Protein 3R3P (pdb70)

Structure (mmCIF, N/CA/C/O backbone):
data_3R3P
#
_entry.id   3R3P
#
_cell.length_a   52.292
_cell.length_b   52.292
_cell.length_c   133.787
_cell.angle_alpha   90.00
_cell.angle_beta   90.00
_cell.angle_gamma   90.00
#
_symmetry.space_group_name_H-M   'P 43 21 2'
#
loop_
_entity.id
_entity.type
_entity.pdbx_description
1 polymer 'Mobile intron protein'
2 water water
#
loop_
_atom_site.group_PDB
_atom_site.id
_atom_site.type_symbol
_atom_site.label_atom_id
_atom_site.label_alt_id
_atom_site.label_comp_id
_atom_site.label_asym_id
_atom_site.label_entity_id
_atom_site.label_seq_id
_atom_site.pdbx_PDB_ins_code
_atom_site.Cartn_x
_atom_site.Cartn_y
_atom_site.Cartn_z
_atom_site.occupancy
_atom_site.B_iso_or_equiv
_atom_site.auth_seq_id
_atom_site.auth_comp_id
_atom_site.auth_asym_id
_atom_site.auth_atom_id
_atom_site.pdbx_PDB_model_num
ATOM 1 N N . THR A 1 6 ? 28.653 17.846 52.657 1.00 48.43 167 THR A N 1
ATOM 2 C CA . THR A 1 6 ? 27.252 17.787 53.057 1.00 54.80 167 THR A CA 1
ATOM 3 C C . THR A 1 6 ? 26.572 16.541 52.499 1.00 57.53 167 THR A C 1
ATOM 4 O O . THR A 1 6 ? 26.155 15.661 53.251 1.00 65.31 167 THR A O 1
ATOM 6 N N . THR A 1 7 ? 26.461 16.473 51.177 1.00 51.37 168 THR A N 1
ATOM 7 C CA . THR A 1 7 ? 25.852 15.323 50.519 1.00 36.42 168 THR A CA 1
ATOM 8 C C . THR A 1 7 ? 26.922 14.323 50.095 1.00 29.06 168 THR A C 1
ATOM 9 O O . THR A 1 7 ? 28.081 14.693 49.912 1.00 33.42 168 THR A O 1
ATOM 13 N N . PRO A 1 8 ? 26.536 13.048 49.946 1.00 28.80 169 PRO A N 1
ATOM 14 C CA . PRO A 1 8 ? 27.453 11.998 49.491 1.00 26.52 169 PRO A CA 1
ATOM 15 C C . PRO A 1 8 ? 28.223 12.394 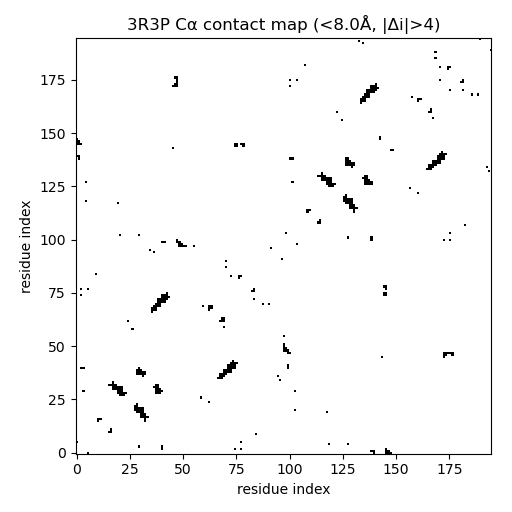48.232 1.00 23.98 169 PRO A C 1
ATOM 16 O O . PRO A 1 8 ? 29.444 12.250 48.194 1.00 25.75 169 PRO A O 1
ATOM 20 N N . GLU A 1 9 ? 27.520 12.888 47.218 1.00 24.53 170 GLU A N 1
ATOM 21 C CA . GLU A 1 9 ? 28.168 13.294 45.975 1.00 20.99 170 GLU A CA 1
ATOM 22 C C . GLU A 1 9 ? 29.215 14.370 46.227 1.00 29.13 170 GLU A C 1
ATOM 23 O O . GLU A 1 9 ? 30.336 14.291 45.723 1.00 28.32 170 GLU A O 1
ATOM 29 N N . ARG A 1 10 ? 28.839 15.376 47.009 1.00 25.02 171 ARG A N 1
ATOM 30 C CA . ARG A 1 10 ? 29.749 16.454 47.370 1.00 22.41 171 ARG A CA 1
ATOM 31 C C . ARG A 1 10 ? 31.019 15.897 48.007 1.00 24.97 171 ARG A C 1
ATOM 32 O O . ARG A 1 10 ? 32.127 16.333 47.692 1.00 26.44 171 ARG A O 1
ATOM 40 N N . ARG A 1 11 ? 30.851 14.927 48.901 1.00 29.50 172 ARG A N 1
ATOM 41 C CA . ARG A 1 11 ? 31.984 14.307 49.580 1.00 22.82 172 ARG A CA 1
ATOM 42 C C . ARG A 1 11 ? 32.863 13.520 48.615 1.00 23.01 172 ARG A C 1
ATOM 43 O O . ARG A 1 11 ? 34.088 13.551 48.716 1.00 26.02 172 ARG A O 1
ATOM 51 N N . VAL A 1 12 ? 32.235 12.809 47.685 1.00 20.43 173 VAL A N 1
ATOM 52 C CA . VAL A 1 12 ? 32.983 12.064 46.680 1.00 26.84 173 VAL A CA 1
ATOM 53 C C . VAL A 1 12 ? 33.738 13.021 45.764 1.00 22.89 173 VAL A C 1
ATOM 54 O O . VAL A 1 12 ? 34.890 12.775 45.408 1.00 25.87 173 VAL A O 1
ATOM 58 N N . LYS A 1 13 ? 33.086 14.117 45.391 1.00 22.06 174 LYS A N 1
ATOM 59 C CA . LYS A 1 13 ? 33.722 15.134 44.564 1.00 20.59 174 LYS A CA 1
ATOM 60 C C . LYS A 1 13 ? 34.994 15.656 45.219 1.00 26.66 174 LYS A C 1
ATOM 61 O O . LYS A 1 13 ? 36.030 15.793 44.566 1.00 30.07 174 LYS A O 1
ATOM 67 N N . GLU A 1 14 ? 34.910 15.950 46.512 1.00 23.07 175 GLU A N 1
ATOM 68 C CA . GLU A 1 14 ? 36.047 16.497 47.241 1.00 28.04 175 GLU A CA 1
ATOM 69 C C . GLU A 1 14 ? 37.222 15.527 47.251 1.00 25.36 175 GLU A C 1
ATOM 70 O O . GLU A 1 14 ? 38.373 15.939 47.136 1.00 29.87 175 GLU A O 1
ATOM 76 N N . ILE A 1 15 ? 36.928 14.237 47.384 1.00 26.70 176 ILE A N 1
ATOM 77 C CA . ILE A 1 15 ? 37.969 13.219 47.320 1.00 26.02 176 ILE A CA 1
ATOM 78 C C . ILE A 1 15 ? 38.623 13.208 45.942 1.00 27.72 176 ILE A C 1
ATOM 79 O O . ILE A 1 15 ? 39.849 13.186 45.826 1.00 31.75 176 ILE A O 1
ATOM 84 N N . LEU A 1 16 ? 37.799 13.229 44.898 1.00 22.71 177 LEU A N 1
ATOM 85 C CA . LEU A 1 16 ? 38.306 13.242 43.530 1.00 25.07 177 LEU A CA 1
ATOM 86 C C . LEU A 1 16 ? 39.236 14.430 43.290 1.00 22.92 177 LEU A C 1
ATOM 87 O O . LEU A 1 16 ? 40.297 14.278 42.688 1.00 26.46 177 LEU A O 1
ATOM 92 N N . ASP A 1 17 ? 38.837 15.607 43.765 1.00 26.60 178 ASP A N 1
ATOM 93 C CA . ASP A 1 17 ? 39.657 16.804 43.611 1.00 33.48 178 ASP A CA 1
ATOM 94 C C . ASP A 1 17 ? 40.991 16.664 44.339 1.00 34.43 178 ASP A C 1
ATOM 95 O O . ASP A 1 17 ? 42.033 17.060 43.817 1.00 30.22 178 ASP A O 1
ATOM 100 N N . GLU A 1 18 ? 40.949 16.102 45.544 1.00 35.68 179 GLU A N 1
ATOM 101 C CA . GLU A 1 18 ? 42.157 15.869 46.328 1.00 29.70 179 GLU A CA 1
ATOM 102 C C . GLU A 1 18 ? 43.126 14.971 45.569 1.00 28.69 179 GLU A C 1
ATOM 103 O O . GLU A 1 18 ? 44.338 15.190 45.590 1.00 35.30 179 GLU A O 1
ATOM 109 N N . MET A 1 19 ? 42.584 13.958 44.902 1.00 25.57 180 MET A N 1
ATOM 110 C CA . MET A 1 19 ? 43.397 13.029 44.126 1.00 26.58 180 MET A CA 1
ATOM 111 C C . MET A 1 19 ? 43.716 13.598 42.750 1.00 20.34 180 MET A C 1
ATOM 112 O O . MET A 1 19 ? 44.374 12.949 41.937 1.00 25.11 180 MET A O 1
ATOM 117 N N . ASP A 1 20 ? 43.236 14.811 42.495 1.00 28.23 181 ASP A N 1
ATOM 118 C CA . ASP A 1 20 ? 43.469 15.487 41.222 1.00 23.48 181 ASP A CA 1
ATOM 119 C C . ASP A 1 20 ? 42.911 14.671 40.057 1.00 30.32 181 ASP A C 1
ATOM 120 O O . ASP A 1 20 ? 43.556 14.519 39.020 1.00 26.80 181 ASP A O 1
ATOM 125 N N . ILE A 1 21 ? 41.706 14.145 40.243 1.00 25.55 182 ILE A N 1
ATOM 126 C CA . ILE A 1 21 ? 41.025 13.386 39.204 1.00 23.85 182 ILE A CA 1
ATOM 127 C C . ILE A 1 21 ? 39.897 14.216 38.605 1.00 27.50 182 ILE A C 1
ATOM 128 O O . ILE A 1 21 ? 39.095 14.804 39.331 1.00 24.04 182 ILE A O 1
ATOM 133 N N . VAL A 1 22 ? 39.848 14.263 37.277 1.00 22.51 183 VAL A N 1
ATOM 134 C CA . VAL A 1 22 ? 38.828 15.023 36.563 1.00 20.17 183 VAL A CA 1
ATOM 135 C C . VAL A 1 22 ? 37.643 14.128 36.204 1.00 21.15 183 VAL A C 1
ATOM 136 O O . VAL A 1 22 ? 37.785 12.910 36.113 1.00 26.07 183 VAL A O 1
ATOM 140 N N . TYR A 1 23 ? 36.479 14.736 35.992 1.00 25.41 184 TYR A N 1
ATOM 141 C CA . TYR A 1 23 ? 35.238 13.981 35.873 1.00 22.19 184 TYR A CA 1
ATOM 142 C C . TYR A 1 23 ? 34.125 14.803 35.229 1.00 22.61 184 TYR A C 1
ATOM 143 O O . TYR A 1 23 ? 34.146 16.032 35.272 1.00 23.63 184 TYR A O 1
ATOM 152 N N . PHE A 1 24 ? 33.153 14.116 34.635 1.00 20.04 185 PHE A N 1
ATOM 153 C CA . PHE A 1 24 ? 31.894 14.740 34.244 1.00 19.50 185 PHE A CA 1
ATOM 154 C C . PHE A 1 24 ? 30.868 14.427 35.326 1.00 21.11 185 PHE A C 1
ATOM 155 O O . PHE A 1 24 ? 30.743 13.279 35.751 1.00 22.32 185 PHE A O 1
ATOM 163 N N . THR A 1 25 ? 30.131 15.441 35.767 1.00 20.17 186 THR A N 1
ATOM 164 C CA . THR A 1 25 ? 29.164 15.265 36.847 1.00 24.97 186 THR A CA 1
ATOM 165 C C . THR A 1 25 ? 27.764 14.961 36.315 1.00 28.70 186 THR A C 1
ATOM 166 O O . THR A 1 25 ? 27.311 15.576 35.350 1.00 31.14 186 THR A O 1
ATOM 170 N N . HIS A 1 26 ? 27.086 14.008 36.952 1.00 26.83 187 HIS A N 1
ATOM 171 C CA . HIS A 1 26 ? 25.764 13.569 36.511 1.00 23.76 187 HIS A CA 1
ATOM 172 C C . HIS A 1 26 ? 25.760 13.336 35.006 1.00 25.72 187 HIS A C 1
ATOM 173 O O . HIS A 1 26 ? 24.920 13.875 34.285 1.00 30.54 187 HIS A O 1
ATOM 180 N N . HIS A 1 27 ? 26.709 12.530 34.542 1.00 28.37 188 HIS A N 1
ATOM 181 C CA . HIS A 1 27 ? 26.906 12.306 33.116 1.00 26.42 188 HIS A CA 1
ATOM 182 C C . HIS A 1 27 ? 26.106 11.104 32.627 1.00 30.82 188 HIS A C 1
ATOM 183 O O . HIS A 1 27 ? 25.998 10.094 33.319 1.00 37.29 188 HIS A O 1
ATOM 190 N N . VAL A 1 28 ? 25.547 11.221 31.428 1.00 38.87 189 VAL A N 1
ATOM 191 C CA . VAL A 1 28 ? 24.778 10.134 30.836 1.00 34.95 189 VAL A CA 1
ATOM 192 C C . VAL A 1 28 ? 25.688 9.205 30.039 1.00 26.29 189 VAL A C 1
ATOM 193 O O . VAL A 1 28 ? 26.443 9.652 29.176 1.00 24.12 189 VAL A O 1
ATOM 197 N N . VAL A 1 29 ? 25.624 7.913 30.342 1.00 28.67 190 VAL A N 1
ATOM 198 C CA . VAL A 1 29 ? 26.357 6.911 29.575 1.00 32.74 190 VAL A CA 1
ATOM 199 C C . VAL A 1 29 ? 25.465 5.721 29.238 1.00 28.45 190 VAL A C 1
ATOM 200 O O . VAL A 1 29 ? 24.944 5.050 30.128 1.00 33.05 190 VAL A O 1
ATOM 204 N N . GLU A 1 30 ? 25.289 5.474 27.944 1.00 31.83 191 GLU A N 1
ATOM 205 C CA . GLU A 1 30 ? 24.444 4.385 27.471 1.00 35.48 191 GLU A CA 1
ATOM 206 C C . GLU A 1 30 ? 23.027 4.508 28.025 1.00 38.23 191 GLU A C 1
ATOM 207 O O . GLU A 1 30 ? 22.408 3.512 28.402 1.00 38.07 191 GLU A O 1
ATOM 213 N N . GLY A 1 31 ? 22.524 5.738 28.076 1.00 31.50 192 GLY A N 1
ATOM 214 C CA . GLY A 1 31 ? 21.173 5.995 28.542 1.00 30.42 192 GLY A CA 1
ATOM 215 C C . GLY A 1 31 ? 21.034 5.967 30.051 1.00 37.39 192 GLY A C 1
ATOM 216 O O . GLY A 1 31 ? 19.945 6.173 30.586 1.00 37.65 192 GLY A O 1
ATOM 217 N N . TRP A 1 32 ? 22.140 5.710 30.742 1.00 37.77 193 TRP A N 1
ATOM 218 C CA . TRP A 1 32 ? 22.130 5.651 32.200 1.00 35.80 193 TRP A CA 1
ATOM 219 C C . TRP A 1 32 ? 22.845 6.848 32.814 1.00 36.61 193 TRP A C 1
ATOM 220 O O . TRP A 1 32 ? 23.769 7.401 32.222 1.00 36.15 193 TRP A O 1
ATOM 231 N N . ASN A 1 33 ? 22.409 7.239 34.006 1.00 38.29 194 ASN A N 1
ATOM 232 C CA . ASN A 1 33 ? 23.035 8.337 34.731 1.00 39.41 194 ASN A CA 1
ATOM 233 C C . ASN A 1 33 ? 24.042 7.839 35.758 1.00 34.96 194 ASN A C 1
ATOM 234 O O . ASN A 1 33 ? 23.761 6.913 36.516 1.00 33.44 194 ASN A O 1
ATOM 239 N N . VAL A 1 34 ? 25.220 8.453 35.776 1.00 27.37 195 VAL A N 1
ATOM 240 C CA . VAL A 1 34 ? 26.212 8.170 36.806 1.00 21.45 195 VAL A CA 1
ATOM 241 C C . VAL A 1 34 ? 26.622 9.465 37.493 1.00 24.86 195 VAL A C 1
ATOM 242 O O . VAL A 1 34 ? 26.635 10.529 36.873 1.00 23.09 195 VAL A O 1
ATOM 246 N N . ALA A 1 35 ? 26.952 9.369 38.775 1.00 23.02 196 ALA A N 1
ATOM 247 C CA . ALA A 1 35 ? 27.337 10.535 39.558 1.00 23.39 196 ALA A CA 1
ATOM 248 C C . ALA A 1 35 ? 28.586 11.199 38.988 1.00 20.66 196 ALA A C 1
ATOM 249 O O . ALA A 1 35 ? 28.617 12.411 38.786 1.00 20.91 196 ALA A O 1
ATOM 251 N N . PHE A 1 36 ? 29.614 10.396 38.732 1.00 16.52 197 PHE A N 1
ATOM 252 C CA . PHE A 1 36 ? 30.868 10.908 38.192 1.00 16.85 197 PHE A CA 1
ATOM 253 C C . PHE A 1 36 ? 31.412 10.000 37.095 1.00 21.55 197 PHE A C 1
ATOM 254 O O . PHE A 1 36 ? 31.601 8.803 37.305 1.00 24.16 197 PHE A O 1
ATOM 262 N N . TYR A 1 37 ? 31.659 10.572 35.921 1.00 22.80 198 TYR A N 1
ATOM 263 C CA . TYR A 1 37 ? 32.283 9.825 34.835 1.00 18.19 198 TYR A CA 1
ATOM 264 C C . TYR A 1 37 ? 33.742 10.245 34.677 1.00 16.73 198 TYR A C 1
ATOM 265 O O . TYR A 1 37 ? 34.041 11.425 34.499 1.00 24.46 198 TYR A O 1
ATOM 274 N N . LEU A 1 38 ? 34.646 9.272 34.738 1.00 20.83 199 LEU A N 1
ATOM 275 C CA . LEU A 1 38 ? 36.077 9.557 34.763 1.00 23.08 199 LEU A CA 1
ATOM 276 C C . LEU A 1 38 ? 36.761 9.312 33.420 1.00 23.88 199 LEU A C 1
ATOM 277 O O . LEU A 1 38 ? 37.961 9.550 33.277 1.00 20.03 199 LEU A O 1
ATOM 282 N N . GLY A 1 39 ? 36.002 8.831 32.441 1.00 22.17 200 GLY A N 1
ATOM 283 C CA . GLY A 1 39 ? 36.562 8.516 31.141 1.00 24.35 200 GLY A CA 1
ATOM 284 C C . GLY A 1 39 ? 37.008 7.070 31.055 1.00 26.28 200 GLY A C 1
ATOM 285 O O . GLY A 1 39 ? 37.041 6.364 32.062 1.00 25.82 200 GLY A O 1
ATOM 286 N N . LYS A 1 40 ? 37.351 6.629 29.848 1.00 20.97 201 LYS A N 1
ATOM 287 C CA . LYS A 1 40 ? 37.772 5.250 29.623 1.00 20.17 201 LYS A CA 1
ATOM 288 C C . LYS A 1 40 ? 36.777 4.262 30.226 1.00 24.00 201 LYS A C 1
ATOM 289 O O . LYS A 1 40 ? 37.166 3.242 30.798 1.00 23.25 201 LYS A O 1
ATOM 295 N N . LYS A 1 41 ? 35.493 4.578 30.094 1.00 21.22 202 LYS A N 1
ATOM 296 C CA . LYS A 1 41 ? 34.422 3.728 30.604 1.00 19.98 202 LYS A CA 1
ATOM 297 C C . LYS A 1 41 ? 34.536 3.474 32.105 1.00 20.94 202 LYS A C 1
ATOM 298 O O . LYS A 1 41 ? 34.177 2.404 32.593 1.00 24.50 202 LYS A O 1
ATOM 304 N N . LEU A 1 42 ? 35.039 4.466 32.832 1.00 20.67 203 LEU A N 1
ATOM 305 C CA . LEU A 1 42 ? 35.114 4.384 34.283 1.00 17.89 203 LEU A CA 1
ATOM 306 C C . LEU A 1 42 ? 34.105 5.328 34.916 1.00 23.56 203 LEU A C 1
ATOM 307 O O . LEU A 1 42 ? 34.119 6.533 34.656 1.00 19.72 203 LEU A O 1
ATOM 312 N N . ALA A 1 43 ? 33.230 4.776 35.749 1.00 23.36 204 ALA A N 1
ATOM 313 C CA . ALA A 1 43 ? 32.201 5.574 36.400 1.00 21.67 204 ALA A CA 1
ATOM 314 C C . ALA A 1 43 ? 32.142 5.311 37.897 1.00 22.62 204 ALA A C 1
ATOM 315 O O . ALA A 1 43 ? 32.437 4.211 38.361 1.00 23.62 204 ALA A O 1
ATOM 317 N N . ILE A 1 44 ? 31.771 6.340 38.648 1.00 16.45 205 ILE A N 1
ATOM 318 C CA . ILE A 1 44 ? 31.532 6.199 40.074 1.00 27.33 205 ILE A CA 1
ATOM 319 C C . ILE A 1 44 ? 30.081 6.546 40.368 1.00 27.10 205 ILE A C 1
ATOM 320 O O . ILE A 1 44 ? 29.575 7.575 39.921 1.00 27.20 205 ILE A O 1
ATOM 325 N N . GLU A 1 45 ? 29.408 5.673 41.105 1.00 30.35 206 GLU A N 1
ATOM 326 C CA . GLU A 1 45 ? 28.050 5.944 41.544 1.00 29.31 206 GLU A CA 1
ATOM 327 C C . GLU A 1 45 ? 28.011 6.091 43.054 1.00 28.88 206 GLU A C 1
ATOM 328 O O . GLU A 1 45 ? 28.834 5.514 43.763 1.00 30.50 206 GLU A O 1
ATOM 334 N N . VAL A 1 46 ? 27.058 6.876 43.540 1.00 30.41 207 VAL A N 1
ATOM 335 C CA . VAL A 1 46 ? 26.842 7.011 44.972 1.00 30.95 207 VAL A CA 1
ATOM 336 C C . VAL A 1 46 ? 25.468 6.462 45.331 1.00 34.36 207 VAL A C 1
ATOM 337 O O . VAL A 1 46 ? 24.458 6.855 44.748 1.00 39.64 207 VAL A O 1
ATOM 341 N N . ASN A 1 47 ? 25.440 5.541 46.287 1.00 37.88 208 ASN A N 1
ATOM 342 C CA . ASN A 1 47 ? 24.200 4.893 46.682 1.00 36.85 208 ASN A CA 1
ATOM 343 C C . ASN A 1 47 ? 24.068 4.832 48.198 1.00 42.50 208 ASN A C 1
ATOM 344 O O . ASN A 1 47 ? 24.810 5.494 48.925 1.00 47.28 208 ASN A O 1
ATOM 349 N N . GLY A 1 48 ? 23.121 4.029 48.667 1.00 43.87 209 GLY A N 1
ATOM 350 C CA . GLY A 1 48 ? 22.865 3.879 50.086 1.00 41.15 209 GLY A CA 1
ATOM 351 C C . GLY A 1 48 ? 21.594 3.084 50.298 1.00 38.09 209 GLY A C 1
ATOM 352 O O . GLY A 1 48 ? 20.767 2.980 49.395 1.00 41.09 209 GLY A O 1
ATOM 353 N N . VAL A 1 49 ? 21.436 2.519 51.490 1.00 29.34 210 VAL A N 1
ATOM 354 C CA . VAL A 1 49 ? 20.259 1.712 51.782 1.00 37.53 210 VAL A CA 1
ATOM 355 C C . VAL A 1 49 ? 18.993 2.562 51.777 1.00 33.08 210 VAL A C 1
ATOM 356 O O . VAL A 1 49 ? 17.930 2.098 51.363 1.00 32.67 210 VAL A O 1
ATOM 360 N N . TYR A 1 50 ? 19.107 3.808 52.227 1.00 29.72 211 TYR A N 1
ATOM 361 C CA . TYR A 1 50 ? 17.938 4.676 52.302 1.00 33.30 211 TYR A CA 1
ATOM 362 C C . TYR A 1 50 ? 18.242 6.163 52.450 1.00 27.37 211 TYR A C 1
ATOM 363 O O . TYR A 1 50 ? 19.189 6.561 53.126 1.00 27.71 211 TYR A O 1
ATOM 372 N N . TRP A 1 51 ? 17.412 6.972 51.802 1.00 25.43 212 TRP A N 1
ATOM 373 C CA . TRP A 1 51 ? 17.318 8.398 52.086 1.00 32.17 212 TRP A CA 1
ATOM 374 C C . TRP A 1 51 ? 15.885 8.854 51.821 1.00 37.28 212 TRP A C 1
ATOM 375 O O . TRP A 1 51 ? 15.129 8.170 51.132 1.00 44.66 212 TRP A O 1
ATOM 386 N N . ALA A 1 52 ? 15.516 10.001 52.381 1.00 32.41 213 ALA A N 1
ATOM 387 C CA . ALA A 1 52 ? 14.132 10.472 52.358 1.00 30.73 213 ALA A CA 1
ATOM 388 C C . ALA A 1 52 ? 13.425 10.305 51.010 1.00 37.19 213 ALA A C 1
ATOM 389 O O . ALA A 1 52 ? 12.312 9.783 50.951 1.00 39.88 213 ALA A O 1
ATOM 391 N N . SER A 1 53 ? 14.069 10.747 49.934 1.00 40.15 214 SER A N 1
ATOM 392 C CA . SER A 1 53 ? 13.441 10.737 48.616 1.00 42.28 214 SER A CA 1
ATOM 393 C C . SER A 1 53 ? 13.873 9.554 47.753 1.00 41.79 214 SER A C 1
ATOM 394 O O . SER A 1 53 ? 13.701 9.574 46.535 1.00 43.54 214 SER A O 1
ATOM 397 N N . LYS A 1 54 ? 14.437 8.529 48.380 1.00 37.88 215 LYS A N 1
ATOM 398 C CA . LYS A 1 54 ? 14.882 7.350 47.646 1.00 41.20 215 LYS A CA 1
ATOM 399 C C . LYS A 1 54 ? 13.710 6.440 47.301 1.00 45.82 215 LYS A C 1
ATOM 400 O O . LYS A 1 54 ? 12.994 5.972 48.186 1.00 45.11 215 LYS A O 1
ATOM 406 N N . GLN A 1 55 ? 13.516 6.197 46.010 1.00 46.19 216 GLN A N 1
ATOM 407 C CA . GLN A 1 55 ? 12.482 5.276 45.558 1.00 52.55 216 GLN A CA 1
ATOM 408 C C . GLN A 1 55 ? 13.113 3.957 45.127 1.00 60.69 216 GLN A C 1
ATOM 409 O O . GLN A 1 55 ? 13.711 3.862 44.055 1.00 68.53 216 GLN A O 1
ATOM 415 N N . LYS A 1 56 ? 12.976 2.945 45.978 1.00 69.52 217 LYS A N 1
ATOM 416 C CA . LYS A 1 56 ? 13.609 1.650 45.758 1.00 62.97 217 LYS A CA 1
ATOM 417 C C . LYS A 1 56 ? 13.198 1.004 44.439 1.00 50.89 217 LYS A C 1
ATOM 418 O O . LYS A 1 56 ? 12.043 1.092 44.022 1.00 47.83 217 LYS A O 1
ATOM 424 N N . ASN A 1 57 ? 14.159 0.354 43.792 1.00 50.91 218 ASN A N 1
ATOM 425 C CA . ASN A 1 57 ? 13.909 -0.399 42.570 1.00 42.39 218 ASN A CA 1
ATOM 426 C C . ASN A 1 57 ? 15.090 -1.316 42.271 1.00 38.51 218 ASN A C 1
ATOM 427 O O . ASN A 1 57 ? 15.935 -1.006 41.431 1.00 41.19 218 ASN A O 1
ATOM 432 N N . VAL A 1 58 ? 15.140 -2.444 42.974 1.00 49.92 219 VAL A N 1
ATOM 433 C CA . VAL A 1 58 ? 16.260 -3.376 42.880 1.00 52.89 219 VAL A CA 1
ATOM 434 C C . VAL A 1 58 ? 16.518 -3.845 41.452 1.00 56.36 219 VAL A C 1
ATOM 435 O O . VAL A 1 58 ? 17.663 -3.894 41.006 1.00 63.98 219 VAL A O 1
ATOM 439 N N . ASN A 1 59 ? 15.450 -4.195 40.741 1.00 57.88 220 ASN A N 1
ATOM 440 C CA . ASN A 1 59 ? 15.571 -4.671 39.368 1.00 61.14 220 ASN A CA 1
ATOM 441 C C . ASN A 1 59 ? 16.214 -3.640 38.445 1.00 49.43 220 ASN A C 1
ATOM 442 O O . A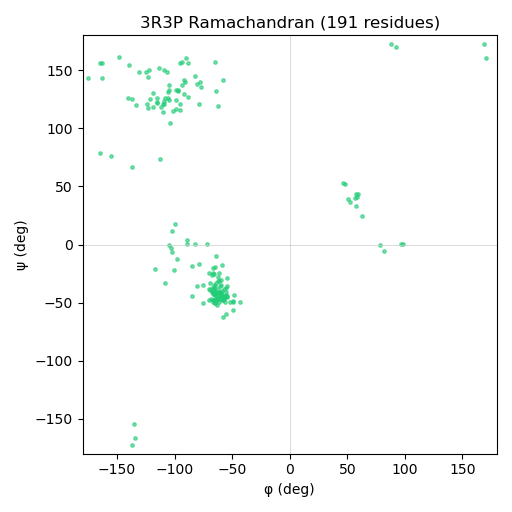SN A 1 59 ? 17.046 -3.981 37.604 1.00 39.77 220 ASN A O 1
ATOM 447 N N . LYS A 1 60 ? 15.825 -2.380 38.610 1.00 41.56 221 LYS A N 1
ATOM 448 C CA . LYS A 1 60 ? 16.350 -1.299 37.784 1.00 40.22 221 LYS A CA 1
ATOM 449 C C . LYS A 1 60 ? 17.832 -1.084 38.063 1.00 43.37 221 LYS A C 1
ATOM 450 O O . LYS A 1 60 ? 18.644 -1.012 37.140 1.00 41.45 221 LYS A O 1
ATOM 456 N N . ASP A 1 61 ? 18.177 -0.976 39.342 1.00 34.38 222 ASP A N 1
ATOM 457 C CA . ASP A 1 61 ? 19.564 -0.793 39.752 1.00 43.06 222 ASP A CA 1
ATOM 458 C C . ASP A 1 61 ? 20.421 -1.967 39.295 1.00 41.88 222 ASP A C 1
ATOM 459 O O . ASP A 1 61 ? 21.551 -1.787 38.846 1.00 38.63 222 ASP A O 1
ATOM 464 N N . LYS A 1 62 ? 19.871 -3.172 39.412 1.00 43.57 223 LYS A N 1
ATOM 465 C CA . LYS A 1 62 ? 20.576 -4.382 39.009 1.00 49.59 223 LYS A CA 1
ATOM 466 C C . LYS A 1 62 ? 20.816 -4.390 37.502 1.00 42.21 223 LYS A C 1
ATOM 467 O O . LYS A 1 62 ? 21.936 -4.614 37.045 1.00 34.01 223 LYS A O 1
ATOM 473 N N . ARG A 1 63 ? 19.758 -4.137 36.737 1.00 41.68 224 ARG A N 1
ATOM 474 C CA . ARG A 1 63 ? 19.849 -4.113 35.281 1.00 43.12 224 ARG A CA 1
ATOM 475 C C . ARG A 1 63 ? 20.867 -3.076 34.819 1.00 36.75 224 ARG A C 1
ATOM 476 O O . ARG A 1 63 ? 21.678 -3.335 33.932 1.00 33.59 224 ARG A O 1
ATOM 484 N N . LYS A 1 64 ? 20.813 -1.900 35.434 1.00 29.49 225 LYS A N 1
ATOM 485 C CA . LYS A 1 64 ? 21.726 -0.811 35.117 1.00 34.33 225 LYS A CA 1
ATOM 486 C C . LYS A 1 64 ? 23.182 -1.266 35.108 1.00 30.19 225 LYS A C 1
ATOM 487 O O . LYS A 1 64 ? 23.924 -0.980 34.170 1.00 29.72 225 LYS A O 1
ATOM 493 N N . LEU A 1 65 ? 23.586 -1.979 36.153 1.00 34.80 226 LEU A N 1
ATOM 494 C CA . LEU A 1 65 ? 24.968 -2.430 36.284 1.00 35.53 226 LEU A CA 1
ATOM 495 C C . LEU A 1 65 ? 25.333 -3.518 35.276 1.00 31.49 226 LEU A C 1
ATOM 496 O O . LEU A 1 65 ? 26.447 -3.539 34.753 1.00 24.74 226 LEU A O 1
ATOM 501 N N . SER A 1 66 ? 24.397 -4.423 35.004 1.00 26.30 227 SER A N 1
ATOM 502 C CA . SER A 1 66 ? 24.658 -5.522 34.079 1.00 30.81 227 SER A CA 1
ATOM 503 C C . SER A 1 66 ? 24.842 -5.015 32.650 1.00 27.44 227 SER A C 1
ATOM 504 O O . SER A 1 66 ? 25.712 -5.492 31.922 1.00 34.70 227 SER A O 1
ATOM 507 N N . GLU A 1 67 ? 24.024 -4.046 32.255 1.00 20.73 228 GLU A N 1
ATOM 508 C CA . GLU A 1 67 ? 24.133 -3.454 30.927 1.00 29.19 228 GLU A CA 1
ATOM 509 C C . GLU A 1 67 ? 25.432 -2.671 30.772 1.00 31.26 228 GLU A C 1
ATOM 510 O O . GLU A 1 67 ? 26.147 -2.828 29.784 1.00 29.92 228 GLU A O 1
ATOM 516 N N . LEU A 1 68 ? 25.732 -1.822 31.750 1.00 27.30 229 LEU A N 1
ATOM 517 C CA . LEU A 1 68 ? 26.959 -1.037 31.714 1.00 23.73 229 LEU A CA 1
ATOM 518 C C . LEU A 1 68 ? 28.181 -1.943 31.651 1.00 22.10 229 LEU A C 1
ATOM 519 O O . LEU A 1 68 ? 29.076 -1.736 30.835 1.00 23.23 229 LEU A O 1
ATOM 524 N N . HIS A 1 69 ? 28.211 -2.952 32.514 1.00 21.74 230 HIS A N 1
ATOM 525 C CA . HIS A 1 69 ? 29.316 -3.900 32.530 1.00 27.40 230 HIS A CA 1
ATOM 526 C C . HIS A 1 69 ? 29.456 -4.610 31.188 1.00 24.33 230 HIS A C 1
ATOM 527 O O . HIS A 1 69 ? 30.566 -4.808 30.696 1.00 27.16 230 HIS A O 1
ATOM 534 N N . SER A 1 70 ? 28.326 -4.988 30.598 1.00 22.16 231 SER A N 1
ATOM 535 C CA . SER A 1 70 ? 28.333 -5.695 29.323 1.00 26.68 231 SER A CA 1
ATOM 536 C C . SER A 1 70 ? 28.888 -4.818 28.207 1.00 27.90 231 SER A C 1
ATOM 537 O O . SER A 1 70 ? 29.305 -5.318 27.164 1.00 27.41 231 SER A O 1
ATOM 540 N N . LYS A 1 71 ? 28.894 -3.508 28.430 1.00 22.02 232 LYS A N 1
ATOM 541 C CA . LYS A 1 71 ? 29.358 -2.571 27.415 1.00 24.17 232 LYS A CA 1
ATOM 542 C C . LYS A 1 71 ? 30.772 -2.064 27.690 1.00 31.57 232 LYS A C 1
ATOM 543 O O . LYS A 1 71 ? 31.232 -1.112 27.058 1.00 31.02 232 LYS A O 1
ATOM 549 N N . GLY A 1 72 ? 31.457 -2.708 28.630 1.00 32.26 233 GLY A N 1
ATOM 550 C CA . GLY A 1 72 ? 32.847 -2.395 28.909 1.00 25.20 233 GLY A CA 1
ATOM 551 C C . GLY A 1 72 ? 33.055 -1.439 30.067 1.00 21.77 233 GLY A C 1
ATOM 552 O O . GLY A 1 72 ? 34.188 -1.095 30.399 1.00 32.01 233 GLY A O 1
ATOM 553 N N . TYR A 1 73 ? 31.961 -1.010 30.687 1.00 24.67 234 TYR A N 1
ATOM 554 C CA . TYR A 1 73 ? 32.041 -0.055 31.788 1.00 22.88 234 TYR A CA 1
ATOM 555 C C . TYR A 1 73 ? 32.394 -0.708 33.119 1.00 32.71 234 TYR A C 1
ATOM 556 O O . TYR A 1 73 ? 31.895 -1.781 33.452 1.00 34.88 234 TYR A O 1
ATOM 565 N N . ARG A 1 74 ? 33.272 -0.051 33.868 1.00 29.41 235 ARG A N 1
ATOM 566 C CA . ARG A 1 74 ? 33.584 -0.461 35.227 1.00 24.11 235 ARG A CA 1
ATOM 567 C C . ARG A 1 74 ? 32.994 0.566 36.180 1.00 24.37 235 ARG A C 1
ATOM 568 O O . ARG A 1 74 ? 33.315 1.753 36.106 1.00 25.57 235 ARG A O 1
ATOM 576 N N . VAL A 1 75 ? 32.119 0.107 37.066 1.00 24.60 236 VAL A N 1
ATOM 577 C CA . VAL A 1 75 ? 31.394 1.008 37.950 1.00 28.37 236 VAL A CA 1
ATOM 578 C C . VAL A 1 75 ? 31.753 0.781 39.413 1.00 28.75 236 VAL A C 1
ATOM 579 O O . VAL A 1 75 ? 31.600 -0.320 39.941 1.00 30.63 236 VAL A O 1
ATOM 583 N N . LEU A 1 76 ? 32.238 1.834 40.060 1.00 24.56 237 LEU A N 1
ATOM 584 C CA . LEU A 1 76 ? 32.499 1.798 41.489 1.00 27.31 237 LEU A CA 1
ATOM 585 C C . LEU A 1 76 ? 31.341 2.452 42.226 1.00 27.96 237 LEU A C 1
ATOM 586 O O . LEU A 1 76 ? 31.078 3.641 42.053 1.00 27.66 237 LEU A O 1
ATOM 591 N N . THR A 1 77 ? 30.642 1.670 43.039 1.00 27.67 238 THR A N 1
ATOM 592 C CA . THR A 1 77 ? 29.516 2.191 43.800 1.00 26.64 238 THR A CA 1
ATOM 593 C C . THR A 1 77 ? 29.918 2.458 45.245 1.00 38.07 238 THR A C 1
ATOM 594 O O . THR A 1 77 ? 30.253 1.535 45.987 1.00 36.69 238 THR A O 1
ATOM 598 N N . ILE A 1 78 ? 29.888 3.728 45.634 1.00 37.50 239 ILE A N 1
ATOM 599 C CA . ILE A 1 78 ? 30.220 4.122 46.996 1.00 30.05 239 ILE A CA 1
ATOM 600 C C . ILE A 1 78 ? 28.956 4.251 47.839 1.00 37.31 239 ILE A C 1
ATOM 601 O O . ILE A 1 78 ? 28.065 5.039 47.519 1.00 40.07 239 ILE A O 1
ATOM 606 N N . GLU A 1 79 ? 28.878 3.469 48.911 1.00 40.67 240 GLU A N 1
ATOM 607 C CA . GLU A 1 79 ? 27.737 3.522 49.816 1.00 35.95 240 GLU A CA 1
ATOM 608 C C . GLU A 1 79 ? 27.871 4.738 50.725 1.00 29.49 240 GLU A C 1
ATOM 609 O O . GLU A 1 79 ? 28.968 5.056 51.184 1.00 34.34 240 GLU A O 1
ATOM 615 N N . ASP A 1 80 ? 26.758 5.419 50.983 1.00 31.99 241 ASP A N 1
ATOM 616 C CA . ASP A 1 80 ? 26.785 6.639 51.787 1.00 39.36 241 ASP A CA 1
ATOM 617 C C . ASP A 1 80 ? 27.333 6.416 53.197 1.00 47.70 241 ASP A C 1
ATOM 618 O O . ASP A 1 80 ? 27.937 7.314 53.783 1.00 52.26 241 ASP A O 1
ATOM 623 N N . ASP A 1 81 ? 27.124 5.218 53.736 1.00 51.92 242 ASP A N 1
ATOM 624 C CA . ASP A 1 81 ? 27.635 4.878 55.059 1.00 51.61 242 ASP A CA 1
ATOM 625 C C . ASP A 1 81 ? 29.157 4.803 55.061 1.00 49.66 242 ASP A C 1
ATOM 626 O O . ASP A 1 81 ? 29.805 5.206 56.026 1.00 50.44 242 ASP A O 1
ATOM 631 N N . GLU A 1 82 ? 29.721 4.288 53.974 1.00 44.09 243 GLU A N 1
ATOM 632 C CA . GLU A 1 82 ? 31.166 4.127 53.862 1.00 41.20 243 GLU A CA 1
ATOM 633 C C . GLU A 1 82 ? 31.899 5.457 54.010 1.00 39.71 243 GLU A C 1
ATOM 634 O O . GLU A 1 82 ? 33.101 5.488 54.270 1.00 42.02 243 GLU A O 1
ATOM 640 N N . LEU A 1 83 ? 31.165 6.553 53.850 1.00 43.18 244 LEU A N 1
ATOM 641 C CA . LEU A 1 83 ? 31.752 7.887 53.917 1.00 38.96 244 LEU A CA 1
ATOM 642 C C . LEU A 1 83 ? 32.198 8.272 55.325 1.00 40.56 244 LEU A C 1
ATOM 643 O O . LEU A 1 83 ? 33.074 9.121 55.490 1.00 54.92 244 LEU A O 1
ATOM 648 N N . ASN A 1 84 ? 31.597 7.657 56.339 1.00 48.19 245 ASN A N 1
ATOM 649 C CA . ASN A 1 84 ? 32.008 7.914 57.716 1.00 55.19 245 ASN A CA 1
ATOM 650 C C . ASN A 1 84 ? 33.372 7.294 58.006 1.00 58.09 245 ASN A C 1
ATOM 651 O O . ASN A 1 84 ? 33.889 7.383 59.118 1.00 62.06 245 ASN A O 1
ATOM 656 N N . ASP A 1 85 ? 33.941 6.662 56.984 1.00 62.03 246 ASP A N 1
ATOM 657 C CA . ASP A 1 85 ? 35.285 6.106 57.050 1.00 63.51 246 ASP A CA 1
ATOM 658 C C . ASP A 1 85 ? 36.008 6.439 55.748 1.00 59.82 246 ASP A C 1
ATOM 659 O O . ASP A 1 85 ? 36.319 5.554 54.951 1.00 58.68 246 ASP A O 1
ATOM 664 N N . ILE A 1 86 ? 36.264 7.727 55.542 1.00 54.91 247 ILE A N 1
ATOM 665 C CA . ILE A 1 86 ? 36.807 8.226 54.281 1.00 63.23 247 ILE A CA 1
ATOM 666 C C . ILE A 1 86 ? 38.103 7.542 53.855 1.00 62.19 247 ILE A C 1
ATOM 667 O O . ILE A 1 86 ? 38.392 7.439 52.663 1.00 62.21 247 ILE A O 1
ATOM 672 N N . ASP A 1 87 ? 38.882 7.078 54.826 1.00 54.38 248 ASP A N 1
ATOM 673 C CA . ASP A 1 87 ? 40.159 6.442 54.527 1.00 58.07 248 ASP A CA 1
ATOM 674 C C . ASP A 1 87 ? 39.957 5.179 53.693 1.00 55.46 248 ASP A C 1
ATOM 675 O O . ASP A 1 87 ? 40.800 4.824 52.870 1.00 57.53 248 ASP A O 1
ATOM 680 N N . LYS A 1 88 ? 38.830 4.508 53.906 1.00 52.27 249 LYS A N 1
ATOM 681 C CA . LYS A 1 88 ? 38.503 3.301 53.156 1.00 58.85 249 LYS A CA 1
ATOM 682 C C . LYS A 1 88 ? 37.931 3.641 51.783 1.00 51.37 249 LYS A C 1
ATOM 683 O O . LYS A 1 88 ? 38.177 2.934 50.807 1.00 47.73 249 LYS A O 1
ATOM 689 N N . VAL A 1 89 ? 37.166 4.725 51.715 1.00 30.29 250 VAL A N 1
ATOM 690 C CA . VAL A 1 89 ? 36.594 5.175 50.450 1.00 41.30 250 VAL A CA 1
ATOM 691 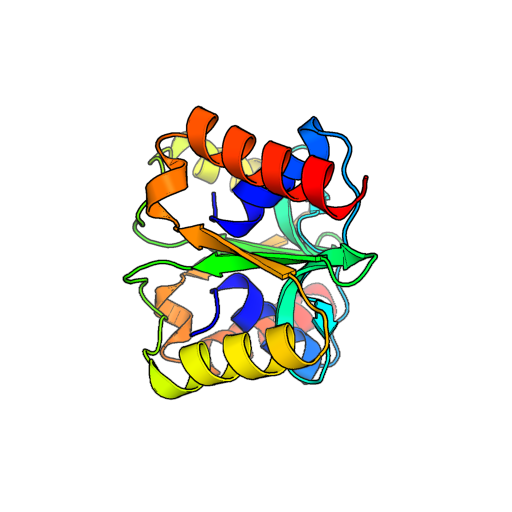C C . VAL A 1 89 ? 37.692 5.631 49.496 1.00 42.21 250 VAL A C 1
ATOM 692 O O . VAL A 1 89 ? 37.711 5.246 48.327 1.00 44.31 250 VAL A O 1
ATOM 696 N N . LYS A 1 90 ? 38.609 6.450 50.003 1.00 38.21 251 LYS A N 1
ATOM 697 C CA . LYS A 1 90 ? 39.746 6.906 49.214 1.00 42.36 251 LYS A CA 1
ATOM 698 C C . LYS A 1 90 ? 40.515 5.715 48.659 1.00 47.95 251 LYS A C 1
ATOM 699 O O . LYS A 1 90 ? 41.009 5.752 47.533 1.00 45.86 251 LYS A O 1
ATOM 705 N N . GLN A 1 91 ? 40.614 4.660 49.461 1.00 41.58 252 GLN A N 1
ATOM 706 C CA . GLN A 1 91 ? 41.302 3.442 49.051 1.00 39.11 252 GLN A CA 1
ATOM 707 C C . GLN A 1 91 ? 40.582 2.767 47.889 1.00 36.50 252 GLN A C 1
ATOM 708 O O . GLN A 1 91 ? 41.214 2.311 46.938 1.00 40.84 252 GLN A O 1
ATOM 714 N N . GLN A 1 92 ? 39.257 2.705 47.973 1.00 39.52 253 GLN A N 1
ATOM 715 C CA . GLN A 1 92 ? 38.454 2.088 46.923 1.00 43.21 253 GLN A CA 1
ATOM 716 C C . GLN A 1 92 ? 38.556 2.877 45.621 1.00 37.18 253 GLN A C 1
ATOM 717 O O . GLN A 1 92 ? 38.694 2.299 44.545 1.00 40.79 253 GLN A O 1
ATOM 723 N N . ILE A 1 93 ? 38.489 4.200 45.730 1.00 37.54 254 ILE A N 1
ATOM 724 C CA . ILE A 1 93 ? 38.634 5.076 44.573 1.00 34.88 254 ILE A CA 1
ATOM 725 C C . ILE A 1 93 ? 40.040 4.963 43.995 1.00 40.92 254 ILE A C 1
ATOM 726 O O . ILE A 1 93 ? 40.222 4.920 42.778 1.00 36.79 254 ILE A O 1
ATOM 731 N N . GLN A 1 94 ? 41.028 4.910 44.882 1.00 36.20 255 GLN A N 1
ATOM 732 C CA . GLN A 1 94 ? 42.425 4.778 44.489 1.00 41.96 255 GLN A CA 1
ATOM 733 C C . GLN A 1 94 ? 42.640 3.524 43.650 1.00 44.89 255 GLN A C 1
ATOM 734 O O . GLN A 1 94 ? 43.037 3.604 42.488 1.00 42.41 255 GLN A O 1
ATOM 740 N N . LYS A 1 95 ? 42.379 2.366 44.251 1.00 47.61 256 LYS A N 1
ATOM 741 C CA . LYS A 1 95 ? 42.543 1.087 43.569 1.00 47.46 256 LYS A CA 1
ATOM 742 C C . LYS A 1 95 ? 41.762 1.056 42.261 1.00 45.96 256 LYS A C 1
ATOM 743 O O . LYS A 1 95 ? 42.271 0.613 41.233 1.00 48.56 256 LYS A O 1
ATOM 749 N N . PHE A 1 96 ? 40.522 1.530 42.311 1.00 39.35 257 PHE A N 1
ATOM 750 C CA . PHE A 1 96 ? 39.661 1.565 41.136 1.00 38.78 257 PHE A CA 1
ATO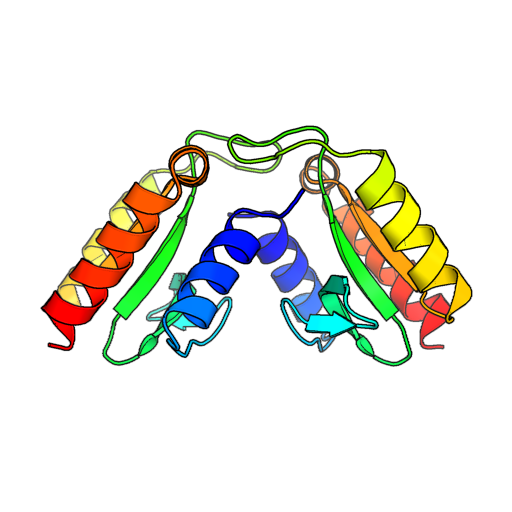M 751 C C . PHE A 1 96 ? 40.313 2.345 40.000 1.00 33.16 257 PHE A C 1
ATOM 752 O O . PHE A 1 96 ? 40.381 1.871 38.867 1.00 37.94 257 PHE A O 1
ATOM 760 N N . TRP A 1 97 ? 40.803 3.540 40.313 1.00 33.51 258 TRP A N 1
ATOM 761 C CA . TRP A 1 97 ? 41.394 4.408 39.301 1.00 37.69 258 TRP A CA 1
ATOM 762 C C . TRP A 1 97 ? 42.709 3.845 38.772 1.00 48.91 258 TRP A C 1
ATOM 763 O O . TRP A 1 97 ? 42.930 3.797 37.563 1.00 51.57 258 TRP A O 1
ATOM 774 N N . VAL A 1 98 ? 43.577 3.414 39.681 1.00 49.77 259 VAL A N 1
ATOM 775 C CA . VAL A 1 98 ? 44.908 2.946 39.305 1.00 56.07 259 VAL A CA 1
ATOM 776 C C . VAL A 1 98 ? 44.882 1.662 38.477 1.00 54.05 259 VAL A C 1
ATOM 777 O O . VAL A 1 98 ? 45.612 1.535 37.494 1.00 60.03 259 VAL A O 1
ATOM 781 N N . THR A 1 99 ? 44.039 0.715 38.874 1.00 49.15 260 THR A N 1
ATOM 782 C CA . THR A 1 99 ? 44.002 -0.588 38.219 1.00 55.24 260 THR A CA 1
ATOM 783 C C . THR A 1 99 ? 43.243 -0.570 36.894 1.00 48.21 260 THR A C 1
ATOM 784 O O . THR A 1 99 ? 43.384 -1.483 36.081 1.00 52.33 260 THR A O 1
ATOM 788 N N . HIS A 1 100 ? 42.441 0.467 36.677 1.00 44.93 261 HIS A N 1
ATOM 789 C CA . HIS A 1 100 ? 41.627 0.548 35.468 1.00 44.96 261 HIS A CA 1
ATOM 790 C C . HIS A 1 100 ? 42.119 1.596 34.474 1.00 44.81 261 HIS A C 1
ATOM 791 O O . HIS A 1 100 ? 41.983 1.420 33.264 1.00 46.15 261 HIS A O 1
ATOM 798 N N . ILE A 1 101 ? 42.684 2.685 34.982 1.00 46.20 262 ILE A N 1
ATOM 799 C CA . ILE A 1 101 ? 43.220 3.727 34.115 1.00 61.58 262 ILE A CA 1
ATOM 800 C C . ILE A 1 101 ? 44.647 3.379 33.704 1.00 87.49 262 ILE A C 1
ATOM 801 O O . ILE A 1 101 ? 45.173 3.917 32.729 1.00 93.47 262 ILE A O 1
ATOM 806 N N . SER A 1 102 ? 45.267 2.473 34.455 1.00 74.49 263 SER A N 1
ATOM 807 C CA . SER A 1 102 ? 46.630 2.038 34.169 1.00 78.37 263 SER A CA 1
ATOM 808 C C . SER A 1 102 ? 46.697 0.521 34.020 1.00 75.84 263 SER A C 1
ATOM 809 O O . SER A 1 102 ? 46.416 -0.020 32.949 1.00 74.25 263 SER A O 1
ATOM 811 N N . SER B 1 5 ? 15.871 5.948 43.901 1.00 82.56 166 SER B N 1
ATOM 812 C CA . SER B 1 5 ? 16.859 5.376 42.991 1.00 77.59 166 SER B CA 1
ATOM 813 C C . SER B 1 5 ? 17.867 6.427 42.531 1.00 72.99 166 SER B C 1
ATOM 814 O O . SER B 1 5 ? 18.954 6.094 42.054 1.00 73.98 166 SER B O 1
ATOM 817 N N . THR B 1 6 ? 17.502 7.696 42.679 1.00 79.38 167 THR B N 1
ATOM 818 C CA . THR B 1 6 ? 18.394 8.792 42.317 1.00 68.02 167 THR B CA 1
ATOM 819 C C . THR B 1 6 ? 18.636 9.724 43.501 1.00 57.72 167 THR B C 1
ATOM 820 O O . THR B 1 6 ? 17.739 9.962 44.311 1.00 59.68 167 THR B O 1
ATOM 824 N N . THR B 1 7 ? 19.856 10.244 43.597 1.00 38.12 168 THR B N 1
ATOM 825 C CA . THR B 1 7 ? 20.218 11.153 44.677 1.00 37.23 168 THR B CA 1
ATOM 826 C C . THR B 1 7 ? 19.417 12.447 44.585 1.00 34.56 168 THR B C 1
ATOM 827 O O . THR B 1 7 ? 18.934 12.807 43.511 1.00 32.47 168 THR B O 1
ATOM 831 N N . PRO B 1 8 ? 19.270 13.152 45.717 1.00 31.60 169 PRO B N 1
ATOM 832 C CA . PRO B 1 8 ? 18.521 14.413 45.736 1.00 27.25 169 PRO B CA 1
ATOM 833 C C . PRO B 1 8 ? 19.060 15.419 44.723 1.00 22.94 169 PRO B C 1
ATOM 834 O O . PRO B 1 8 ? 18.275 16.095 44.057 1.00 22.09 169 PRO B O 1
ATOM 838 N N . GLU B 1 9 ? 20.381 15.511 44.607 1.00 23.35 170 GLU B N 1
ATOM 839 C CA . GLU B 1 9 ? 20.999 16.420 43.648 1.00 27.56 170 GLU B CA 1
ATOM 840 C C . GLU B 1 9 ? 20.652 16.028 42.216 1.00 24.23 170 GLU B C 1
ATOM 841 O O . GLU B 1 9 ? 20.371 16.884 41.377 1.00 23.43 170 GLU B O 1
ATOM 847 N N . ARG B 1 10 ? 20.677 14.728 41.943 1.00 23.71 171 ARG B N 1
ATOM 848 C CA . ARG B 1 10 ? 20.321 14.215 40.627 1.00 26.15 171 ARG B CA 1
ATOM 849 C C . ARG B 1 10 ? 18.885 14.598 40.293 1.00 31.51 171 ARG B C 1
ATOM 850 O O . ARG B 1 10 ? 18.585 15.012 39.173 1.00 32.48 171 ARG B O 1
ATOM 858 N N . ARG B 1 11 ? 18.001 14.458 41.277 1.00 24.46 172 ARG B N 1
ATOM 859 C CA . ARG B 1 11 ? 16.591 14.782 41.097 1.00 26.82 172 ARG B CA 1
ATOM 860 C C . ARG B 1 11 ? 16.386 16.275 40.850 1.00 25.23 172 ARG B C 1
ATOM 861 O O . ARG B 1 11 ? 15.534 16.667 40.052 1.00 29.00 172 ARG B O 1
ATOM 869 N N . VAL B 1 12 ? 17.167 17.106 41.533 1.00 20.29 173 VAL B N 1
ATOM 870 C CA . VAL B 1 12 ? 17.089 18.547 41.323 1.00 16.19 173 VAL B CA 1
ATOM 871 C C . VAL B 1 12 ? 17.620 18.923 39.943 1.00 23.39 173 VAL B C 1
ATOM 872 O O . VAL B 1 12 ? 17.073 19.801 39.276 1.00 26.45 173 VAL B O 1
ATOM 876 N N . LYS B 1 13 ? 18.685 18.253 39.516 1.00 24.53 174 LYS B N 1
ATOM 877 C CA . LYS B 1 13 ? 19.236 18.491 38.189 1.00 21.89 174 LYS B CA 1
ATOM 878 C C . LYS B 1 13 ? 18.186 18.245 37.114 1.00 22.68 174 LYS B C 1
ATOM 879 O O . LYS B 1 13 ? 18.007 19.062 36.211 1.00 26.41 174 LYS B O 1
ATOM 885 N N . GLU B 1 14 ? 17.494 17.115 37.219 1.00 20.53 175 GLU B N 1
ATOM 886 C CA . GLU B 1 14 ? 16.459 16.758 36.259 1.00 28.42 175 GLU B CA 1
ATOM 887 C C . GLU B 1 14 ? 15.388 17.841 36.170 1.00 28.81 175 GLU B C 1
ATOM 888 O O . GLU B 1 14 ? 14.884 18.137 35.088 1.00 30.58 175 GLU B O 1
ATOM 894 N N . ILE B 1 15 ? 15.046 18.430 37.310 1.00 26.41 176 ILE B N 1
ATOM 895 C CA . ILE B 1 15 ? 14.084 19.526 37.337 1.00 29.88 176 ILE B CA 1
ATOM 896 C C . ILE B 1 15 ? 14.604 20.720 36.544 1.00 28.89 176 ILE B C 1
ATOM 897 O O . ILE B 1 15 ? 13.886 21.296 35.728 1.00 24.02 176 ILE B O 1
ATOM 902 N N . LEU B 1 16 ? 15.859 21.084 36.787 1.00 26.62 177 LEU B N 1
ATOM 903 C CA . LEU B 1 16 ? 16.476 22.203 36.088 1.00 22.33 177 LEU B CA 1
ATOM 904 C C . LEU B 1 16 ? 16.519 21.949 34.584 1.00 23.12 177 LEU B C 1
ATOM 905 O O . LEU B 1 16 ? 16.212 22.838 33.788 1.00 25.30 177 LEU B O 1
ATOM 910 N N . ASP B 1 17 ? 16.894 20.734 34.199 1.00 23.28 178 ASP B N 1
ATOM 911 C CA . ASP B 1 17 ? 16.926 20.366 32.789 1.00 27.12 178 ASP B CA 1
ATOM 912 C C . ASP B 1 17 ? 15.544 20.496 32.156 1.00 31.84 178 ASP B C 1
ATOM 913 O O . ASP B 1 17 ? 15.404 21.038 31.061 1.00 24.70 178 ASP B O 1
ATOM 918 N N . GLU B 1 18 ? 14.525 20.004 32.854 1.00 29.65 179 GLU B N 1
ATOM 919 C CA . GLU B 1 18 ? 13.153 20.094 32.366 1.00 30.17 179 GLU B CA 1
ATOM 920 C C . GLU B 1 18 ? 12.719 21.542 32.162 1.00 27.69 179 GLU B C 1
ATOM 921 O O . GLU B 1 18 ? 11.956 21.843 31.247 1.00 25.90 179 GLU B O 1
ATOM 927 N N . MET B 1 19 ? 13.200 22.435 33.022 1.00 25.65 180 MET B N 1
ATOM 928 C CA . MET B 1 19 ? 12.868 23.852 32.911 1.00 20.38 180 MET B CA 1
ATOM 929 C C . MET B 1 19 ? 13.867 24.582 32.018 1.00 22.25 180 MET B C 1
ATOM 930 O O . MET B 1 19 ? 13.799 25.802 31.866 1.00 23.81 180 MET B O 1
ATOM 935 N N . ASP B 1 20 ? 14.791 23.826 31.433 1.00 27.61 181 ASP B N 1
ATOM 936 C CA . ASP B 1 20 ? 15.806 24.388 30.548 1.00 20.38 181 ASP B CA 1
ATOM 937 C C . ASP B 1 20 ? 16.615 25.468 31.263 1.00 26.08 181 ASP B C 1
ATOM 938 O O . ASP B 1 20 ? 16.895 26.528 30.703 1.00 24.30 181 ASP B O 1
ATOM 943 N N . ILE B 1 21 ? 16.984 25.187 32.509 1.00 23.28 182 ILE B N 1
ATOM 944 C CA . ILE B 1 21 ? 17.804 26.095 33.301 1.00 21.24 182 ILE B CA 1
ATOM 945 C C . ILE B 1 21 ? 19.230 25.565 33.414 1.00 24.37 182 ILE B C 1
ATOM 946 O O . ILE B 1 21 ? 19.445 24.421 33.817 1.00 29.66 182 ILE B O 1
ATOM 951 N N . VAL B 1 22 ? 20.199 26.403 33.053 1.00 18.79 183 VAL B N 1
ATOM 952 C CA . VAL B 1 22 ? 21.609 26.021 33.066 1.00 15.11 183 VAL B CA 1
ATOM 953 C C . VAL B 1 22 ? 22.258 26.333 34.417 1.00 17.41 183 VAL B C 1
ATOM 954 O O . VAL B 1 22 ? 21.746 27.149 35.183 1.00 23.66 183 VAL B O 1
ATOM 958 N N . TYR B 1 23 ? 23.383 25.686 34.708 1.00 18.60 184 TYR B N 1
ATOM 959 C CA . TYR B 1 23 ? 23.950 25.728 36.050 1.00 20.01 184 TYR B CA 1
ATOM 960 C C . TYR B 1 23 ? 25.396 25.248 36.096 1.00 18.79 184 TYR B C 1
ATOM 961 O O . TYR B 1 23 ? 25.838 24.490 35.235 1.00 24.17 184 TYR B O 1
ATOM 970 N N . PHE B 1 24 ? 26.126 25.702 37.111 1.00 20.77 185 PHE B N 1
ATOM 971 C CA . PHE B 1 24 ? 27.396 25.095 37.489 1.00 23.89 185 PHE B CA 1
ATOM 972 C C . PHE B 1 24 ? 27.117 24.129 38.638 1.00 28.34 185 PHE B C 1
ATOM 973 O O . PHE B 1 24 ? 26.438 24.488 39.599 1.00 22.52 185 PHE B O 1
ATOM 981 N N . THR B 1 25 ? 27.636 22.910 38.544 1.00 27.90 186 THR B N 1
ATOM 982 C CA . THR B 1 25 ? 27.400 21.906 39.579 1.00 21.43 186 THR B CA 1
ATOM 983 C C . THR B 1 25 ? 28.486 21.943 40.654 1.00 26.49 186 THR B C 1
ATOM 984 O O . THR B 1 25 ? 29.665 22.115 40.347 1.00 29.74 186 THR B O 1
ATOM 988 N N . HIS B 1 26 ? 28.079 21.778 41.911 1.00 24.46 187 HIS B N 1
ATOM 989 C CA . HIS B 1 26 ? 29.002 21.829 43.041 1.00 23.59 187 HIS B CA 1
ATOM 990 C C . HIS B 1 26 ? 29.915 23.045 42.953 1.00 33.24 187 HIS B C 1
ATOM 991 O O . HIS B 1 26 ? 31.136 22.926 43.047 1.00 30.70 187 HIS B O 1
ATOM 998 N N . HIS B 1 27 ? 29.310 24.214 42.775 1.00 32.20 188 HIS B N 1
ATOM 999 C CA . HIS B 1 27 ? 30.057 25.448 42.573 1.00 32.98 188 HIS B CA 1
ATOM 1000 C C . HIS B 1 27 ? 30.391 26.118 43.904 1.00 43.58 188 HIS B C 1
ATOM 1001 O O . HIS B 1 27 ? 29.713 25.899 44.906 1.00 53.37 188 HIS B O 1
ATOM 1008 N N . VAL B 1 28 ? 31.442 26.932 43.907 1.00 40.54 189 VAL B N 1
ATOM 1009 C CA . VAL B 1 28 ? 31.846 27.654 45.108 1.00 42.54 189 VAL B CA 1
ATOM 1010 C C . VAL B 1 28 ? 31.619 29.154 44.953 1.00 33.12 189 VAL B C 1
ATOM 1011 O O . VAL B 1 28 ? 32.201 29.793 44.077 1.00 38.68 189 VAL B O 1
ATOM 1015 N N . VAL B 1 29 ? 30.767 29.709 45.807 1.00 45.44 190 VAL B N 1
ATOM 1016 C CA . VAL B 1 29 ? 30.492 31.140 45.790 1.00 52.05 190 VAL B CA 1
ATOM 1017 C C . VAL B 1 29 ? 30.791 31.773 47.146 1.00 48.76 190 VAL B C 1
ATOM 1018 O O . VAL B 1 29 ? 30.170 31.434 48.155 1.00 45.22 190 VAL B O 1
ATOM 1022 N N . GLU B 1 30 ? 31.754 32.690 47.160 1.00 47.04 191 GLU B N 1
ATOM 1023 C CA . GLU B 1 30 ? 32.156 33.369 48.386 1.00 42.81 191 GLU B CA 1
ATOM 1024 C C . GLU B 1 30 ? 32.614 32.376 49.449 1.00 44.86 191 GLU B C 1
ATOM 1025 O O . GLU B 1 30 ? 32.296 32.523 50.629 1.00 51.93 191 GLU B O 1
ATOM 1031 N N . GLY B 1 31 ? 33.356 31.359 49.021 1.00 51.94 192 GLY B N 1
ATOM 1032 C CA . GLY B 1 31 ? 33.908 30.379 49.938 1.00 60.91 192 GLY B CA 1
ATOM 1033 C C . GLY B 1 31 ? 32.933 29.290 50.343 1.00 55.88 192 GLY B C 1
ATOM 1034 O O . GLY B 1 31 ? 33.305 28.341 51.034 1.00 60.67 192 GLY B O 1
ATOM 1035 N N . TRP B 1 32 ? 31.682 29.424 49.915 1.00 48.06 193 TRP B N 1
ATOM 1036 C CA . TRP B 1 32 ? 30.655 28.441 50.243 1.00 44.62 193 TRP B CA 1
ATOM 1037 C C . TRP B 1 32 ? 30.326 27.562 49.041 1.00 57.14 193 TRP B C 1
ATOM 1038 O O . TRP B 1 32 ? 30.205 28.051 47.919 1.00 57.41 193 TRP B O 1
ATOM 1049 N N . ASN B 1 33 ? 30.179 26.263 49.282 1.00 52.04 194 ASN B N 1
ATOM 1050 C CA . ASN B 1 33 ? 29.856 25.322 48.218 1.00 50.11 194 ASN B CA 1
ATOM 1051 C C . ASN B 1 33 ? 28.351 25.117 48.074 1.00 51.41 194 ASN B C 1
ATOM 1052 O O . ASN B 1 33 ? 27.654 24.856 49.054 1.00 50.44 194 ASN B O 1
ATOM 1057 N N . VAL B 1 34 ? 27.856 25.243 46.846 1.00 30.59 195 VAL B N 1
ATOM 1058 C CA . VAL B 1 34 ? 26.439 25.044 46.563 1.00 26.22 195 VAL B CA 1
ATOM 1059 C C . VAL B 1 34 ? 26.255 23.945 45.523 1.00 31.95 195 VAL B C 1
ATOM 1060 O O . VAL B 1 34 ? 27.118 23.738 44.669 1.00 25.48 195 VAL B O 1
ATOM 1064 N N . ALA B 1 35 ? 25.128 23.243 45.598 1.00 22.63 196 ALA B N 1
ATOM 1065 C CA . ALA B 1 35 ? 24.850 22.140 44.685 1.00 26.01 196 ALA B CA 1
ATOM 1066 C C . ALA B 1 35 ? 24.683 22.624 43.247 1.00 25.16 196 ALA B C 1
ATOM 1067 O O . ALA B 1 35 ? 25.177 21.998 42.310 1.00 19.61 196 ALA B O 1
ATOM 1069 N N . PHE B 1 36 ? 23.978 23.738 43.079 1.00 16.90 197 PHE B N 1
ATOM 1070 C CA . PHE B 1 36 ? 23.777 24.316 41.758 1.00 20.76 197 PHE B CA 1
ATOM 1071 C C . PHE B 1 36 ? 23.862 25.833 41.811 1.00 23.23 197 PHE B C 1
ATOM 1072 O O . PHE B 1 36 ? 23.170 26.476 42.599 1.00 24.30 197 PHE B O 1
ATOM 1080 N N . TYR B 1 37 ? 24.722 26.402 40.973 1.00 24.06 198 TYR B N 1
ATOM 1081 C CA . TYR B 1 37 ? 24.795 27.848 40.827 1.00 23.99 198 TYR B CA 1
ATOM 1082 C C . TYR B 1 37 ? 24.210 28.252 39.478 1.00 26.25 198 TYR B C 1
ATOM 1083 O O . TYR B 1 37 ? 24.622 27.741 38.438 1.00 27.83 198 TYR B O 1
ATOM 1092 N N . LEU B 1 38 ? 23.250 29.171 39.503 1.00 20.36 199 LEU B N 1
ATOM 1093 C CA . LEU B 1 38 ? 22.477 29.509 38.313 1.00 22.92 199 LEU B CA 1
ATOM 1094 C C . LEU B 1 38 ? 22.894 30.841 37.702 1.00 23.34 199 LEU B C 1
ATOM 1095 O O . LEU B 1 38 ? 22.338 31.269 36.689 1.00 21.44 199 LEU B O 1
ATOM 1100 N N . GLY B 1 39 ? 23.872 31.495 38.319 1.00 19.29 200 GLY B N 1
ATOM 1101 C CA . GLY B 1 39 ? 24.306 32.805 37.871 1.00 14.52 200 GLY B CA 1
ATOM 1102 C C . GLY B 1 39 ? 23.486 33.905 38.515 1.00 21.75 200 GLY B C 1
ATOM 1103 O O . GLY B 1 39 ? 22.501 33.631 39.201 1.00 18.73 200 GLY B O 1
ATOM 1104 N N . LYS B 1 40 ? 23.892 35.151 38.295 1.00 21.06 201 LYS B N 1
ATOM 1105 C CA . LYS B 1 40 ? 23.207 36.298 38.883 1.00 25.78 201 LYS B CA 1
ATOM 1106 C C . LYS B 1 40 ? 23.041 36.141 40.395 1.00 24.35 201 LYS B C 1
ATOM 1107 O O . LYS B 1 40 ? 22.023 36.537 40.963 1.00 23.24 201 LYS B O 1
ATOM 1113 N N . LYS B 1 41 ? 24.049 35.556 41.034 1.00 21.21 202 LYS B N 1
ATOM 1114 C CA . LYS B 1 41 ? 24.055 35.371 42.484 1.00 29.88 202 LYS B CA 1
ATOM 1115 C C . LYS B 1 41 ? 22.925 34.472 42.979 1.00 26.38 202 LYS B C 1
ATOM 1116 O O . LYS B 1 41 ? 22.513 34.564 44.136 1.00 24.96 202 LYS B O 1
ATOM 1122 N N . LEU B 1 42 ? 22.429 33.602 42.106 1.00 19.66 203 LEU B N 1
ATOM 1123 C CA . LEU B 1 42 ? 21.387 32.659 42.489 1.00 16.87 203 LEU B CA 1
ATOM 1124 C C . LEU B 1 42 ? 21.961 31.260 42.648 1.00 25.75 203 LEU B C 1
ATOM 1125 O O . LEU B 1 42 ? 22.709 30.788 41.793 1.00 22.72 203 LEU B O 1
ATOM 1130 N N . ALA B 1 43 ? 21.609 30.598 43.745 1.00 22.43 204 ALA B N 1
ATOM 1131 C CA . ALA B 1 43 ? 22.078 29.240 43.988 1.00 23.90 204 ALA B CA 1
ATOM 1132 C C . ALA B 1 43 ? 20.989 28.358 44.587 1.00 22.52 204 ALA B C 1
ATOM 1133 O O . ALA B 1 43 ? 20.056 28.844 45.224 1.00 21.83 204 ALA B O 1
ATOM 1135 N N . ILE B 1 44 ? 21.119 27.056 44.365 1.00 26.92 205 ILE B N 1
ATOM 1136 C CA . ILE B 1 44 ? 20.222 26.079 44.958 1.00 23.20 205 ILE B CA 1
ATOM 1137 C C . ILE B 1 44 ? 21.026 25.100 45.803 1.00 28.45 205 ILE B C 1
ATOM 1138 O O . ILE B 1 44 ? 21.980 24.490 45.323 1.00 30.66 205 ILE B O 1
ATOM 1143 N N . GLU B 1 45 ? 20.643 24.967 47.067 1.00 25.24 206 GLU B N 1
ATOM 1144 C CA . GLU B 1 45 ? 21.293 24.027 47.966 1.00 23.21 206 GLU B CA 1
ATOM 1145 C C . GLU B 1 45 ? 20.398 22.823 48.224 1.00 28.62 206 GLU B C 1
ATOM 1146 O O . GLU B 1 45 ? 19.173 22.936 48.223 1.00 30.53 206 GLU B O 1
ATOM 1152 N N . VAL B 1 46 ? 21.021 21.671 48.440 1.00 31.42 207 VAL B N 1
ATOM 1153 C CA . VAL B 1 46 ? 20.291 20.455 48.764 1.00 33.91 207 VAL B CA 1
ATOM 1154 C C . VAL B 1 46 ? 20.708 19.934 50.134 1.00 32.71 207 VAL B C 1
ATOM 1155 O O . VAL B 1 46 ? 21.873 19.601 50.351 1.00 38.13 207 VAL B O 1
ATOM 1159 N N . ASN B 1 47 ? 19.752 19.871 51.055 1.00 35.76 208 ASN B N 1
ATOM 1160 C CA . ASN B 1 47 ? 20.020 19.404 52.412 1.00 57.49 208 ASN B CA 1
ATOM 1161 C C . ASN B 1 47 ? 18.956 18.435 52.916 1.00 57.16 208 ASN B C 1
ATOM 1162 O O . ASN B 1 47 ? 18.289 17.764 52.129 1.00 56.33 208 ASN B O 1
ATOM 1167 N N . GLY B 1 48 ? 18.800 18.371 54.234 1.00 211.44 209 GLY B N 1
ATOM 1168 C CA . GLY B 1 48 ? 17.825 17.487 54.846 1.00 211.07 209 GLY B CA 1
ATOM 1169 C C . GLY B 1 48 ? 18.014 17.380 56.346 1.00 211.90 209 GLY B C 1
ATOM 1170 O O . GLY B 1 48 ? 18.990 17.893 56.895 1.00 211.75 209 GLY B O 1
ATOM 1171 N N . VAL B 1 49 ? 17.076 16.713 57.010 1.00 213.05 210 VAL B N 1
ATOM 1172 C CA . VAL B 1 49 ? 17.142 16.530 58.456 1.00 212.84 210 VAL B CA 1
ATOM 1173 C C . VAL B 1 49 ? 18.461 15.884 58.865 1.00 212.20 210 VAL B C 1
ATOM 1174 O O . VAL B 1 49 ? 19.233 16.459 59.634 1.00 213.13 210 VAL B O 1
ATOM 1178 N N . TYR B 1 50 ? 18.714 14.689 58.341 1.00 209.61 211 TYR B N 1
ATOM 1179 C CA . TYR B 1 50 ? 19.935 13.955 58.649 1.00 206.64 211 TYR B CA 1
ATOM 1180 C C . TYR B 1 50 ? 20.032 12.676 57.824 1.00 202.31 211 TYR B C 1
ATOM 1181 O O . TYR B 1 50 ? 19.025 12.021 57.561 1.00 200.50 211 TYR B O 1
ATOM 1190 N N . TRP B 1 51 ? 21.248 12.329 57.415 1.00 200.33 212 TRP B N 1
ATOM 1191 C CA . TRP B 1 51 ? 21.477 11.084 56.689 1.00 197.70 212 TRP B CA 1
ATOM 1192 C C . TRP B 1 51 ? 22.723 10.346 57.175 1.00 199.59 212 TRP B C 1
ATOM 1193 O O . TRP B 1 51 ? 23.336 10.728 58.171 1.00 200.24 212 TRP B O 1
ATOM 1204 N N . ALA B 1 52 ? 23.086 9.288 56.457 1.00 199.77 213 ALA B N 1
ATOM 1205 C CA . ALA B 1 52 ? 24.166 8.395 56.867 1.00 199.41 213 ALA B CA 1
ATOM 1206 C C . ALA B 1 52 ? 25.476 9.111 57.192 1.00 200.62 213 ALA B C 1
ATOM 1207 O O . ALA B 1 52 ? 26.077 8.871 58.239 1.00 198.84 213 ALA B O 1
ATOM 1209 N N . SER B 1 53 ? 25.916 9.985 56.294 1.00 183.64 214 SER B N 1
ATOM 1210 C CA . SER B 1 53 ? 27.225 10.617 56.428 1.00 184.54 214 SER B CA 1
ATOM 1211 C C . SER B 1 53 ? 27.160 12.053 56.945 1.00 183.95 214 SER B C 1
ATOM 1212 O O . SER B 1 53 ? 28.192 12.664 57.221 1.00 184.03 214 SER B O 1
ATOM 1215 N N . LYS B 1 54 ? 25.951 12.587 57.081 1.00 182.08 215 LYS B N 1
ATOM 1216 C CA . LYS B 1 54 ? 25.775 13.968 57.519 1.00 178.86 215 LYS B CA 1
ATOM 1217 C C . LYS B 1 54 ? 26.284 14.205 58.939 1.00 177.69 215 LYS B C 1
ATOM 1218 O O . LYS B 1 54 ? 25.973 13.447 59.857 1.00 179.83 215 LYS B O 1
ATOM 1224 N N . GLN B 1 55 ? 27.070 15.265 59.107 1.00 174.86 216 GLN B N 1
ATOM 1225 C CA . GLN B 1 55 ? 27.529 15.682 60.427 1.00 171.46 216 GLN B CA 1
ATOM 1226 C C . GLN B 1 55 ? 26.861 16.995 60.819 1.00 171.40 216 GLN B C 1
ATOM 1227 O O . GLN B 1 55 ? 27.097 18.032 60.200 1.00 170.70 216 GLN B O 1
ATOM 1233 N N . LYS B 1 56 ? 26.025 16.941 61.851 1.00 172.15 217 LYS B N 1
ATOM 1234 C CA . LYS B 1 56 ? 25.233 18.095 62.264 1.00 170.32 217 LYS B CA 1
ATOM 1235 C C . LYS B 1 56 ? 26.095 19.276 62.705 1.00 172.00 217 LYS B C 1
ATOM 1236 O O . LYS B 1 56 ? 26.869 19.175 63.657 1.00 172.69 217 LYS B O 1
ATOM 1242 N N . ASN B 1 57 ? 25.949 20.394 62.001 1.00 172.78 218 ASN B N 1
ATOM 1243 C CA . ASN B 1 57 ? 26.673 21.618 62.323 1.00 173.56 218 ASN B CA 1
ATOM 1244 C C . ASN B 1 57 ? 25.921 22.844 61.814 1.00 176.24 218 ASN B C 1
ATOM 1245 O O . ASN B 1 57 ? 26.296 23.443 60.806 1.00 174.45 218 ASN B O 1
ATOM 1250 N N . VAL B 1 58 ? 24.855 23.209 62.520 1.00 139.60 219 VAL B N 1
ATOM 1251 C CA . VAL B 1 58 ? 23.986 24.304 62.100 1.00 144.01 219 VAL B CA 1
ATOM 1252 C C . VAL B 1 58 ? 24.698 25.656 62.136 1.00 149.48 219 VAL B C 1
ATOM 1253 O O . VAL B 1 58 ? 24.330 26.578 61.409 1.00 150.57 219 VAL B O 1
ATOM 1257 N N . ASN B 1 59 ? 25.717 25.769 62.981 1.00 153.61 220 ASN B N 1
ATOM 1258 C CA . ASN B 1 59 ? 26.478 27.010 63.093 1.00 154.52 220 ASN B CA 1
ATOM 1259 C C . ASN B 1 59 ? 27.211 27.369 61.804 1.00 152.11 220 ASN B C 1
ATOM 1260 O O . ASN B 1 59 ? 27.745 28.470 61.668 1.00 152.06 220 ASN B O 1
ATOM 1262 N N . LYS B 1 60 ? 27.235 26.433 60.861 1.00 147.75 221 LYS B N 1
ATOM 1263 C CA . LYS B 1 60 ? 27.853 26.670 59.563 1.00 141.77 221 LYS B CA 1
ATOM 1264 C C . LYS B 1 60 ? 26.784 26.993 58.524 1.00 136.73 221 LYS B C 1
ATOM 1265 O O . LYS B 1 60 ? 27.068 27.605 57.494 1.00 141.78 221 LYS B O 1
ATOM 1271 N N . ASP B 1 61 ? 25.552 26.581 58.807 1.00 127.87 222 ASP B N 1
ATOM 1272 C CA . ASP B 1 61 ? 24.427 26.848 57.918 1.00 123.01 222 ASP B CA 1
ATOM 1273 C C . ASP B 1 61 ? 23.838 28.229 58.189 1.00 117.11 222 ASP B C 1
ATOM 1274 O O . ASP B 1 61 ? 23.543 28.982 57.261 1.00 116.42 222 ASP B O 1
ATOM 1279 N N . LYS B 1 62 ? 23.667 28.552 59.467 1.00 113.86 223 LYS B N 1
ATOM 1280 C CA . LYS B 1 62 ? 23.169 29.862 59.865 1.00 115.61 223 LYS B CA 1
ATOM 1281 C C . LYS B 1 62 ? 24.129 30.949 59.398 1.00 118.49 223 LYS B C 1
ATOM 1282 O O . LYS B 1 62 ? 23.717 32.066 59.085 1.00 115.08 223 LYS B O 1
ATOM 1288 N N . ARG B 1 63 ? 25.412 30.608 59.349 1.00 81.06 224 ARG B N 1
ATOM 1289 C CA . ARG B 1 63 ? 26.442 31.539 58.910 1.00 87.89 224 ARG B CA 1
ATOM 1290 C C . ARG B 1 63 ? 26.399 31.701 57.395 1.00 77.10 224 ARG B C 1
ATOM 1291 O O . ARG B 1 63 ? 26.365 32.818 56.879 1.00 77.79 224 ARG B O 1
ATOM 1299 N N . LYS B 1 64 ? 26.399 30.573 56.691 1.00 65.15 225 LYS B N 1
ATOM 1300 C CA . LYS B 1 64 ? 26.392 30.563 55.232 1.00 69.30 225 LYS B CA 1
ATOM 1301 C C . LYS B 1 64 ? 25.322 31.480 54.649 1.00 65.24 225 LYS B C 1
ATOM 1302 O O . LYS B 1 64 ? 25.621 32.373 53.857 1.00 69.42 225 LYS B O 1
ATOM 1308 N N . LEU B 1 65 ? 24.075 31.253 55.046 1.00 57.70 226 LEU B N 1
ATOM 1309 C CA . LEU B 1 65 ? 22.948 32.000 54.502 1.00 61.54 226 LEU B CA 1
ATOM 1310 C C . LEU B 1 65 ? 23.046 33.492 54.807 1.00 59.75 226 LEU B C 1
ATOM 1311 O O . LEU B 1 65 ? 22.844 34.329 53.927 1.00 63.93 226 LEU B O 1
ATOM 1316 N N . SER B 1 66 ? 23.360 33.818 56.057 1.00 52.55 227 SER B N 1
ATOM 1317 C CA . SER B 1 66 ? 23.424 35.208 56.496 1.00 61.74 227 SER B CA 1
ATOM 1318 C C . SER B 1 66 ? 24.506 35.997 55.762 1.00 64.24 227 SER B C 1
ATOM 1319 O O . SER B 1 66 ? 24.300 37.153 55.394 1.00 68.02 227 SER B O 1
ATOM 1322 N N . GLU B 1 67 ? 25.658 35.368 55.556 1.00 64.24 228 GLU B N 1
ATOM 1323 C CA . GLU B 1 67 ? 26.772 36.023 54.880 1.00 70.49 228 GLU B CA 1
ATOM 1324 C C . GLU B 1 67 ? 26.485 36.227 53.399 1.00 58.11 228 GLU B C 1
ATOM 1325 O O . GLU B 1 67 ? 26.690 37.314 52.862 1.00 58.97 228 GLU B O 1
ATOM 1331 N N . LEU B 1 68 ? 26.011 35.174 52.742 1.00 29.48 229 LEU B N 1
ATOM 1332 C CA . LEU B 1 68 ? 25.690 35.242 51.321 1.00 32.69 229 LEU B CA 1
ATOM 1333 C C . LEU B 1 68 ? 24.665 36.333 51.030 1.00 28.71 229 LEU B C 1
ATOM 1334 O O . LEU B 1 68 ? 24.816 37.096 50.077 1.00 35.38 229 LEU B O 1
ATOM 1339 N N . HIS B 1 69 ? 23.630 36.406 51.862 1.00 37.20 230 HIS B N 1
ATOM 1340 C CA . HIS B 1 69 ? 22.583 37.411 51.704 1.00 33.36 230 HIS B CA 1
ATOM 1341 C C . HIS B 1 69 ? 23.143 38.830 51.664 1.00 35.04 230 HIS B C 1
ATOM 1342 O O . HIS B 1 69 ? 22.740 39.641 50.829 1.00 39.19 230 HIS B O 1
ATOM 1349 N N . SER B 1 70 ? 24.070 39.125 52.569 1.00 37.21 231 SER B N 1
ATOM 1350 C CA . SER B 1 70 ? 24.658 40.459 52.640 1.00 43.42 231 SER B CA 1
ATOM 1351 C C . SER B 1 70 ? 25.502 40.763 51.405 1.00 43.48 231 SER B C 1
ATOM 1352 O O . SER B 1 70 ? 25.705 41.925 51.052 1.00 44.34 231 SER B O 1
ATOM 1355 N N . LYS B 1 71 ? 25.989 39.715 50.749 1.00 35.19 232 LYS B N 1
ATOM 1356 C CA . LYS B 1 71 ? 26.793 39.883 49.543 1.00 36.46 232 LYS B CA 1
ATOM 1357 C C . LYS B 1 71 ? 25.923 39.923 48.289 1.00 37.04 232 LYS B C 1
ATOM 1358 O O . LYS B 1 71 ? 26.431 40.052 47.175 1.00 37.63 232 LYS B O 1
ATOM 1364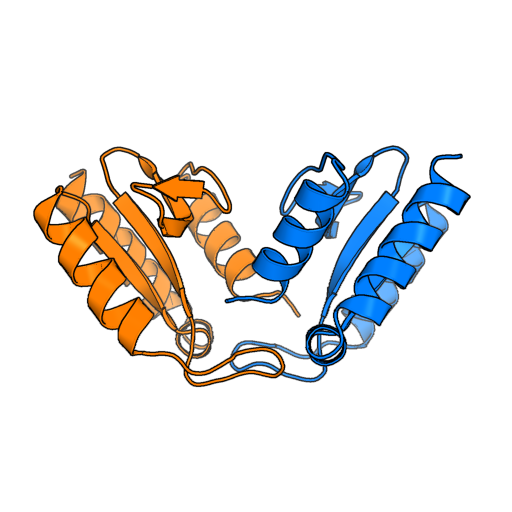 N N . GLY B 1 72 ? 24.612 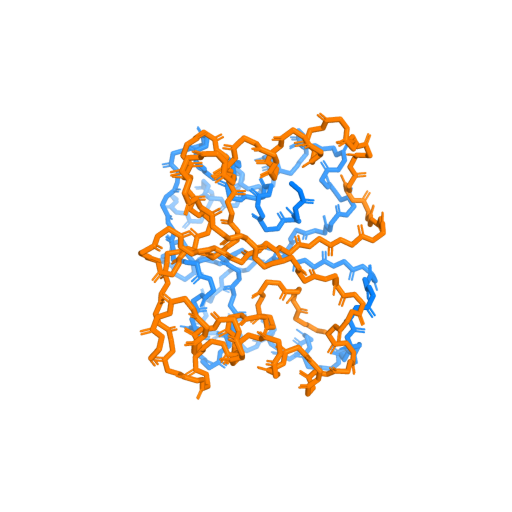39.808 48.478 1.00 30.45 233 GLY B N 1
ATOM 1365 C CA . GLY B 1 72 ? 23.673 39.903 47.375 1.00 31.28 233 GLY B CA 1
ATOM 1366 C C . GLY B 1 72 ? 23.214 38.562 46.833 1.00 34.31 233 GLY B C 1
ATOM 1367 O O . GLY B 1 72 ? 22.424 38.505 45.892 1.00 28.50 233 GLY B O 1
ATOM 1368 N N . TYR B 1 73 ? 23.705 37.480 47.428 1.00 37.63 234 TYR B N 1
ATOM 1369 C CA . TYR B 1 73 ? 23.349 36.139 46.974 1.00 37.23 234 TYR B CA 1
ATOM 1370 C C . TYR B 1 73 ? 22.009 35.673 47.537 1.00 35.02 234 TYR B C 1
ATOM 1371 O O . TYR B 1 73 ? 21.648 35.997 48.668 1.00 38.87 234 TYR B O 1
ATOM 1380 N N . ARG B 1 74 ? 21.278 34.910 46.731 1.00 28.94 235 ARG B N 1
ATOM 1381 C CA . ARG B 1 74 ? 19.998 34.350 47.143 1.00 24.44 235 ARG B CA 1
ATOM 1382 C C . ARG B 1 74 ? 20.030 32.834 46.982 1.00 24.50 235 ARG B C 1
ATOM 1383 O O . ARG B 1 74 ? 20.252 32.323 45.885 1.00 28.29 235 ARG B O 1
ATOM 1391 N N . VAL B 1 75 ? 19.809 32.118 48.079 1.00 26.53 236 VAL B N 1
ATOM 1392 C CA . VAL B 1 75 ? 19.936 30.667 48.073 1.00 29.83 236 VAL B CA 1
ATOM 1393 C C . VAL B 1 75 ? 18.609 29.967 48.333 1.00 29.02 236 VAL B C 1
ATOM 1394 O O . VAL B 1 75 ? 17.962 30.203 49.353 1.00 26.28 236 VAL B O 1
ATOM 1398 N N . LEU B 1 76 ? 18.207 29.109 47.402 1.00 24.29 237 LEU B N 1
ATOM 1399 C CA . LEU B 1 76 ? 17.026 28.278 47.590 1.00 25.16 237 LEU B CA 1
ATOM 1400 C C . LEU B 1 76 ? 17.453 26.920 48.125 1.00 20.63 237 LEU B C 1
ATOM 1401 O O . LEU B 1 76 ? 18.157 26.173 47.449 1.00 25.73 237 LEU B O 1
ATOM 1406 N N . THR B 1 77 ? 17.033 26.605 49.344 1.00 23.41 238 THR B N 1
ATOM 1407 C CA . THR B 1 77 ? 17.390 25.335 49.963 1.00 27.76 238 THR B CA 1
ATOM 1408 C C . THR B 1 77 ? 16.267 24.315 49.827 1.00 29.80 238 THR B C 1
ATOM 1409 O O . THR B 1 77 ? 15.129 24.571 50.223 1.00 28.26 238 THR B O 1
ATOM 1413 N N . ILE B 1 78 ? 16.596 23.160 49.258 1.00 30.36 239 ILE B N 1
ATOM 1414 C CA . ILE B 1 78 ? 15.627 22.090 49.073 1.00 26.00 239 ILE B CA 1
ATOM 1415 C C . ILE B 1 78 ? 15.935 20.920 49.998 1.00 26.12 239 ILE B C 1
ATOM 1416 O O . ILE B 1 78 ? 17.023 20.346 49.945 1.00 30.21 239 ILE B O 1
ATOM 1421 N N . GLU B 1 79 ? 14.975 20.576 50.850 1.00 21.84 240 GLU B N 1
ATOM 1422 C CA . GLU B 1 79 ? 15.115 19.431 51.737 1.00 32.93 240 GLU B CA 1
ATOM 1423 C C . GLU B 1 79 ? 14.894 18.150 50.948 1.00 30.75 240 GLU B C 1
ATOM 1424 O O . GLU B 1 79 ? 13.965 18.059 50.146 1.00 28.44 240 GLU B O 1
ATOM 1430 N N . ASP B 1 80 ? 15.751 17.164 51.180 1.00 26.56 241 ASP B N 1
ATOM 1431 C CA . ASP B 1 80 ? 15.671 15.892 50.475 1.00 30.22 241 ASP B CA 1
ATOM 1432 C C . ASP B 1 80 ? 14.248 15.339 50.473 1.00 34.44 241 ASP B C 1
ATOM 1433 O O . ASP B 1 80 ? 13.762 14.852 49.451 1.00 35.42 241 ASP B O 1
ATOM 1438 N N . ASP B 1 81 ? 13.584 15.424 51.620 1.00 33.23 242 ASP B N 1
ATOM 1439 C CA . ASP B 1 81 ? 12.250 14.858 51.773 1.00 29.37 242 ASP B CA 1
ATOM 1440 C C . ASP B 1 81 ? 11.202 15.588 50.938 1.00 27.87 242 ASP B C 1
ATOM 1441 O O . ASP B 1 81 ? 10.187 15.004 50.557 1.00 28.24 242 ASP B O 1
ATOM 1446 N N . GLU B 1 82 ? 11.450 16.864 50.656 1.00 30.56 243 GLU B N 1
ATOM 1447 C CA . GLU B 1 82 ? 10.543 17.653 49.828 1.00 27.24 243 GLU B CA 1
ATOM 1448 C C . GLU B 1 82 ? 10.407 17.070 48.424 1.00 25.89 243 GLU B C 1
ATOM 1449 O O . GLU B 1 82 ? 9.405 17.296 47.744 1.00 27.27 243 GLU B O 1
ATOM 1455 N N . LEU B 1 83 ? 11.419 16.322 47.994 1.00 32.98 244 LEU B N 1
ATOM 1456 C CA . LEU B 1 83 ? 11.440 15.758 46.649 1.00 37.52 244 LEU B CA 1
ATOM 1457 C C . LEU B 1 83 ? 10.361 14.700 46.442 1.00 32.95 244 LEU B C 1
ATOM 1458 O O . LEU B 1 83 ? 9.994 14.393 45.309 1.00 36.86 244 LEU B O 1
ATOM 1463 N N . ASN B 1 84 ? 9.859 14.141 47.539 1.00 30.66 245 ASN B N 1
ATOM 1464 C CA . ASN B 1 84 ? 8.771 13.173 47.463 1.00 37.86 245 ASN B CA 1
ATOM 1465 C C . ASN B 1 84 ? 7.511 13.795 46.867 1.00 38.35 245 ASN B C 1
ATOM 1466 O O . ASN B 1 84 ? 6.692 13.106 46.259 1.00 38.94 245 ASN B O 1
ATOM 1471 N N . ASP B 1 85 ? 7.366 15.105 47.044 1.00 40.64 246 ASP B N 1
ATOM 1472 C CA . ASP B 1 85 ? 6.282 15.853 46.419 1.00 37.23 246 ASP B CA 1
ATOM 1473 C C . ASP B 1 85 ? 6.884 16.797 45.384 1.00 35.23 246 ASP B C 1
ATOM 1474 O O . ASP B 1 85 ? 6.945 18.010 45.585 1.00 33.93 246 ASP B O 1
ATOM 1479 N N . ILE B 1 86 ? 7.323 16.218 44.270 1.00 29.86 247 ILE B N 1
ATOM 1480 C CA . ILE B 1 86 ? 8.145 16.918 43.290 1.00 28.35 247 ILE B CA 1
ATOM 1481 C C . ILE B 1 86 ? 7.535 18.223 42.771 1.00 29.10 247 I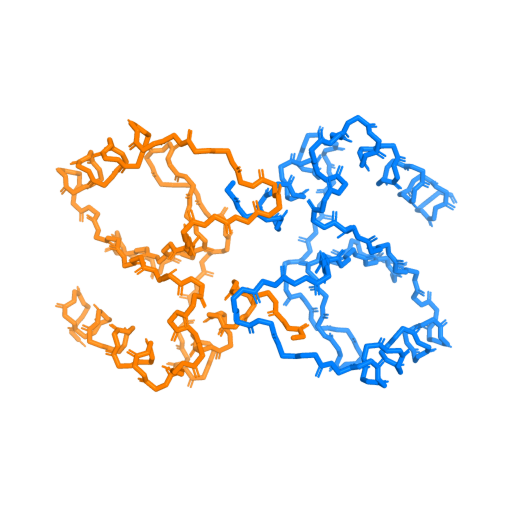LE B C 1
ATOM 1482 O O . ILE B 1 86 ? 8.255 19.189 42.515 1.00 32.40 247 ILE B O 1
ATOM 1487 N N . ASP B 1 87 ? 6.214 18.254 42.621 1.00 26.87 248 ASP B N 1
ATOM 1488 C CA . ASP B 1 87 ? 5.541 19.434 42.086 1.00 33.58 248 ASP B CA 1
ATOM 1489 C C . ASP B 1 87 ? 5.766 20.665 42.959 1.00 31.36 248 ASP B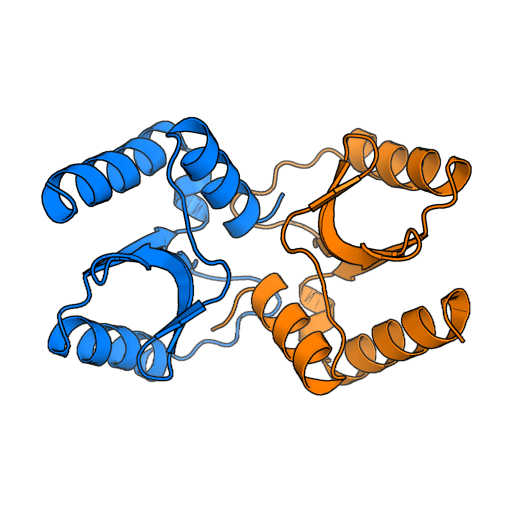 C 1
ATOM 1490 O O . ASP B 1 87 ? 5.883 21.781 42.453 1.00 29.02 248 ASP B O 1
ATOM 1495 N N . LYS B 1 88 ? 5.830 20.455 44.270 1.00 30.89 249 LYS B N 1
ATOM 1496 C CA . LYS B 1 88 ? 6.081 21.542 45.209 1.00 33.84 249 LYS B CA 1
ATOM 1497 C C . LYS B 1 88 ? 7.476 22.127 45.016 1.00 27.51 249 LYS B C 1
ATOM 1498 O O . LYS B 1 88 ? 7.683 23.329 45.173 1.00 23.81 249 LYS B O 1
ATOM 1504 N N . VAL B 1 89 ? 8.432 21.268 44.678 1.00 30.24 250 VAL B N 1
ATOM 1505 C CA . VAL B 1 89 ? 9.805 21.703 44.456 1.00 28.14 250 VAL B CA 1
ATOM 1506 C C . VAL B 1 89 ? 9.941 22.419 43.114 1.00 25.09 250 VAL B C 1
ATOM 1507 O O . VAL B 1 89 ? 10.715 23.369 42.983 1.00 24.83 250 VAL B O 1
ATOM 1511 N N . LYS B 1 90 ? 9.183 21.962 42.121 1.00 22.21 251 LYS B N 1
ATOM 1512 C CA . LYS B 1 90 ? 9.180 22.606 40.810 1.00 19.00 251 LYS B CA 1
ATOM 1513 C C . LYS B 1 90 ? 8.689 24.045 40.907 1.00 19.64 251 LYS B C 1
ATOM 1514 O O . LYS B 1 90 ? 9.285 24.951 40.329 1.00 19.84 251 LYS B O 1
ATOM 1520 N N . GLN B 1 91 ? 7.601 24.255 41.641 1.00 26.10 252 GLN B N 1
ATOM 1521 C CA . GLN B 1 91 ? 7.041 25.595 41.775 1.00 22.22 252 GLN B CA 1
ATOM 1522 C C . GLN B 1 91 ? 7.941 26.521 42.592 1.00 23.99 252 GLN B C 1
ATOM 1523 O O . GLN B 1 91 ? 8.000 27.722 42.332 1.00 26.83 252 GLN B O 1
ATOM 1529 N N . GLN B 1 92 ? 8.648 25.962 43.570 1.00 21.59 253 GLN B N 1
ATOM 1530 C CA . GLN B 1 92 ? 9.617 26.742 44.331 1.00 21.82 253 GLN B CA 1
ATOM 1531 C C . GLN B 1 92 ? 10.731 27.237 43.420 1.00 28.23 253 GLN B C 1
ATOM 1532 O O . GLN B 1 92 ? 11.095 28.412 43.447 1.00 22.94 253 GLN B O 1
ATOM 1538 N N . ILE B 1 93 ? 11.271 26.329 42.613 1.00 26.53 254 ILE B N 1
ATOM 1539 C CA . ILE B 1 93 ? 12.345 26.669 41.689 1.00 17.78 254 ILE B CA 1
ATOM 1540 C C . ILE B 1 93 ? 11.859 27.639 40.616 1.00 19.68 254 ILE B C 1
ATOM 1541 O O . ILE B 1 93 ? 12.581 28.555 40.222 1.00 24.76 254 ILE B O 1
ATOM 1546 N N . GLN B 1 94 ? 10.627 27.439 40.157 1.00 21.86 255 GLN B N 1
ATOM 1547 C CA . GLN B 1 94 ? 10.042 28.299 39.133 1.00 23.51 255 GLN B CA 1
ATOM 1548 C C . GLN B 1 94 ? 9.857 29.720 39.657 1.00 31.28 255 GLN B C 1
ATOM 1549 O O . GLN B 1 94 ? 10.222 30.688 38.990 1.00 23.95 255 GLN B O 1
ATOM 1555 N N . LYS B 1 95 ? 9.293 29.838 40.857 1.00 21.28 256 LYS B N 1
ATOM 1556 C CA . LYS B 1 95 ? 9.103 31.140 41.491 1.00 25.81 256 LYS B CA 1
ATOM 1557 C C . LYS B 1 95 ? 10.437 31.792 41.834 1.00 17.84 256 LYS B C 1
ATOM 1558 O O . LYS B 1 95 ? 10.607 33.000 41.675 1.00 22.28 256 LYS B O 1
ATOM 1564 N N . PHE B 1 96 ? 11.378 30.984 42.309 1.00 18.04 257 PHE B N 1
ATOM 1565 C CA . PHE B 1 96 ? 12.715 31.462 42.642 1.00 22.57 257 PHE B CA 1
ATOM 1566 C C . PHE B 1 96 ? 13.359 32.113 41.421 1.00 30.73 257 PHE B C 1
ATOM 1567 O O . PHE B 1 96 ? 13.922 33.207 41.505 1.00 25.02 257 PHE B O 1
ATOM 1575 N N . TRP B 1 97 ? 13.259 31.430 40.285 1.00 30.80 258 TRP B N 1
ATOM 1576 C CA . TRP B 1 97 ? 13.821 31.913 39.028 1.00 27.12 258 TRP B CA 1
ATOM 1577 C C . TRP B 1 97 ? 13.161 33.212 38.568 1.00 25.38 258 TRP B C 1
ATOM 1578 O O . TRP B 1 97 ? 13.841 34.197 38.281 1.00 20.92 258 TRP B O 1
ATOM 1589 N N . VAL B 1 98 ? 11.835 33.208 38.501 1.00 26.07 259 VAL B N 1
ATOM 1590 C CA . VAL B 1 98 ? 11.090 34.374 38.037 1.00 29.08 259 VAL B CA 1
ATOM 1591 C C . VAL B 1 98 ? 11.265 35.575 38.964 1.00 34.81 259 VAL B C 1
ATOM 1592 O O . VAL B 1 98 ? 11.266 36.720 38.517 1.00 32.17 259 VAL B O 1
ATOM 1596 N N . THR B 1 99 ? 11.417 35.310 40.256 1.00 31.66 260 THR B N 1
ATOM 1597 C CA . THR B 1 99 ? 11.532 36.379 41.245 1.00 28.47 260 THR B CA 1
ATOM 1598 C C . THR B 1 99 ? 12.795 37.218 41.066 1.00 23.29 260 THR B C 1
ATOM 1599 O O . THR B 1 99 ? 12.732 38.447 41.024 1.00 35.11 260 THR B O 1
ATOM 1603 N N . HIS B 1 100 ? 13.941 36.554 40.961 1.00 19.96 261 HIS B N 1
ATOM 1604 C CA . HIS B 1 100 ? 15.222 37.254 40.943 1.00 29.63 261 HIS B CA 1
ATOM 1605 C C . HIS B 1 100 ? 15.767 37.477 39.535 1.00 37.06 261 HIS B C 1
ATOM 1606 O O . HIS B 1 100 ? 16.704 38.252 39.340 1.00 42.13 261 HIS B O 1
ATOM 1613 N N . ILE B 1 101 ? 15.176 36.800 38.557 1.00 45.59 262 ILE B N 1
ATOM 1614 C CA . ILE B 1 101 ? 15.602 36.934 37.167 1.00 58.87 262 ILE B CA 1
ATOM 1615 C C . ILE B 1 101 ? 14.483 37.507 36.294 1.00 79.61 262 ILE B C 1
ATOM 1616 O O . ILE B 1 101 ? 14.738 38.061 35.224 1.00 84.09 262 ILE B O 1
ATOM 1621 N N . SER B 1 102 ? 13.249 37.388 36.775 1.00 73.64 263 SER B N 1
ATOM 1622 C CA . SER B 1 102 ? 12.068 37.866 36.054 1.00 69.08 263 SER B CA 1
ATOM 1623 C C . SER B 1 102 ? 12.039 37.382 34.608 1.00 63.99 263 SER B C 1
ATOM 1624 O O . SER B 1 102 ? 11.617 36.255 34.333 1.00 58.68 263 SER B O 1
#

Organism: NCBI:txid458639

Foldseek 3Di:
DDPLVLVVVLCVVVPADWDAQDDDPNDTAGTHRDPLETEHEEEPDDDPDDDDVPVVVVVVVVSVVVVHDYHYHYSVCVVVVVVVSVSVVCSCVVRVD/DDALLRLVVVLCVVVVQDWDAQDADPNDTAGTDRDPLEGEHEEADDDDPDDDDCVVVVVVCVVSVVVVHDYHYDYSVCVVVVVVVSVSVVCSCVVSPD

Secondary structure (DSSP, 8-state):
--HHHHHHHHHHHTT---EEEEEETTEEEEEEEETTEEEEEE-S--TT----HHHHHHHHHHHHHTT-EEEEEEGGGGGGHHHHHHHHHHHHHHHH-/---HHHHHHHHHHHTT---EEEEEETTEEEEEEEETTEEEEEE-S--SS----HHHHHHHHHHHHHTT-EEEEEEGGGGGGHHHHHHHHHHHHHHHH-

Nearest PDB structures (foldseek):
  3r3p-assembly1_B  TM=1.002E+00  e=4.348E-18  Bacillus phage 0305phi8-36
  2m9m-assembly1_A  TM=4.690E-01  e=1.032E+00  Homo sapiens
  4qbn-assembly1_A  TM=4.735E-01  e=1.353E+00  Salmonella phage SETP3
  8fg6-assembly1_B  TM=3.520E-01  e=8.419E+00  synthetic construct
  3r3p-assembly1_B  TM=1.010E+00  e=3.308E-19  Bacillus phage 0305phi8-36

InterPro domains:
  IPR007569 Domain of unknown function DUF559 [PF04480] (187-256)
  IPR011335 Restriction endonuclease type II-like [SSF52980] (164-259)

CATH classification: 3.40.960.10

Solvent-accessible surface area: 10872 Å² total; per-residue (Å²): 40,4,25,2,35,46,0,37,86,8,0,69,122,51,127,12,120,38,119,33,3,61,90,9,79,71,40,48,0,0,0,32,21,22,171,90,2,0,0,15,8,44,4,111,139,27,33,1,33,107,148,64,98,118,94,44,143,108,32,79,63,58,0,114,87,99,33,16,90,39,28,50,2,52,6,62,59,6,114,71,88,109,95,0,72,81,41,0,83,104,19,83,64,94,80,60,109,62,32,10,15,4,7,39,0,36,72,5,0,75,123,62,127,8,122,40,123,36,8,56,89,9,85,72,28,22,0,4,0,30,19,22,170,92,3,0,0,12,3,33,13,139,129,34,35,9,38,154,140,81,97,68,102,74,162,142,26,76,71,61,0,76,99,92,31,23,90,22,25,58,0,73,6,86,60,0,88,80,50,86,102,0,74,80,48,0,79,133,20,74,68,95,81,54,115

B-factor: mean 49.64, std 38.91, range [13.51, 213.13]

Radius of gyration: 17.09 Å; Cα contacts (8 Å, |Δi|>4): 245; chains: 2; bounding box: 41×46×36 Å

Sequence (195 aa):
TTPERRVKEILDEMDIVYFTHHVVEGWNVAFYLGKKLAIEVNGVYWASKQKNVNKDKRKLSELHSKGYRVLTIEDDELNDIDKVKQQIQKFWVTHISSTTPERRVKEILDEMDIVYFTHHVVEGWNVAFYLGKKLAIEVNGVYWASKQKNVNKDKRKLSELHSKGYRVLTIEDDELNDIDKVKQQIQKFWVTHIS